Protein AF-A0A2E5YEM7-F1 (afdb_monomer)

Secondary structure (DSSP, 8-state):
----TTS-S--GGGT-HHHHHHH---HHHHHHHHHH-SEEEE--SS--EEEE-SHHHHHHHHT-TTTS--SS--S--TT--TTS--TTS---GGG--TTHHHHHHHHHHGGGSHHHHHHHHHHHHHHHHHHHHHHHHTT--S---HIIIIITHHHHHHHHHHTT--GGGGGTT-----------S----SSS--------

Mean predicted aligned error: 11.65 Å

Nearest PDB structures (foldseek):
  6t0g-assembly1_A  TM=7.706E-01  e=1.240E-05  Mycobacterium tuberculosis H37Rv
  5h1z-assembly1_A  TM=7.813E-01  e=4.228E-04  Sphingomonas sp. PAMC 26605
  6j05-assembly1_A  TM=2.338E-01  e=1.241E+00  Acidithiobacillus ferrooxidans
  2lkp-assembly1_B  TM=2.879E-01  e=2.633E+00  Mycobacterium tuberculosis H37Rv
  2kko-assembly1_B  TM=2.640E-01  e=4.977E+00  Mycobacterium tuberculosis variant bovis

Foldseek 3Di:
DDDPPPDPLDDCLVPDVVNCVPPNRPVVSLVSCVPPPQWDWDDDDPHIDTHHNDPVVVVVLVVCCVVVPLPPHVDDDPPDPPPDPCPPDDDDLSSDTPPVNVVVVVVLVVCVDPVNVVVLVVVLVVVQVVLVVVCVVVVPPPDDDCCVSPVPLSVLVSVCVSVVHDPVCSVVSPPPPPPPDPDDPDDPPPDDDDDDDDDD

Solvent-accessible surface area (backbone atoms only — not comparable to full-atom values): 13009 Å² total; per-residue (Å²): 135,83,78,74,89,78,68,72,77,71,64,65,64,82,67,40,66,66,44,37,72,74,72,41,78,59,58,67,47,54,54,46,27,48,74,76,40,36,72,35,79,44,76,53,94,87,59,70,49,80,45,70,60,43,70,70,58,46,55,55,50,74,70,34,59,92,80,52,55,24,52,95,57,72,75,91,63,83,88,60,69,86,85,54,84,70,84,83,61,80,90,47,72,77,40,44,48,81,70,60,29,53,61,60,49,58,71,50,46,71,69,67,30,79,70,46,46,54,58,49,49,53,54,53,51,52,51,54,48,50,49,53,52,50,46,60,70,70,63,57,85,87,69,75,64,55,55,73,66,55,62,50,54,56,62,53,49,54,51,34,55,75,70,70,51,60,77,84,56,52,68,72,69,60,65,75,80,74,73,71,72,76,89,66,97,79,78,92,81,86,89,80,86,94,81,87,78,90,84,134

Radius of gyration: 23.56 Å; Cα contacts (8 Å, |Δi|>4): 111; chains: 1; bounding box: 63×46×75 Å

Sequence (200 aa):
MEFDSGTPLAGPELIDPDLYARNGYPFETWDRLRRDAPIFLYEGPDYPFWVLTRHKDIVEASRQPELFSNHPRFQIMVGADYGADDAREPETLIHMDPPRHRQFRDLLAARLTPRAMREIESQMTDLAREIIDDLAAEGLEGECNFVEKIAAPLPLAAIAWLLDLPRADWADLRIPIRTSPSVSASTIAWARTSRASSCV

pLDDT: mean 77.98, std 20.93, range [28.39, 98.0]

Structure (mmCIF, N/CA/C/O backbone):
data_AF-A0A2E5YEM7-F1
#
_entry.id   AF-A0A2E5YEM7-F1
#
loop_
_atom_site.group_PDB
_atom_site.id
_atom_site.type_symbol
_atom_site.label_atom_id
_atom_site.label_alt_id
_atom_site.label_comp_id
_atom_site.label_asym_id
_atom_site.label_entity_id
_atom_site.label_seq_id
_atom_site.pdbx_PDB_ins_code
_atom_site.Cartn_x
_atom_site.Cartn_y
_atom_site.Cartn_z
_atom_site.occupancy
_atom_site.B_iso_or_equiv
_atom_site.auth_seq_id
_atom_site.auth_comp_id
_atom_site.auth_asym_id
_atom_site.auth_atom_id
_atom_site.pdbx_PDB_model_num
ATOM 1 N N . MET A 1 1 ? -0.583 14.162 -40.283 1.00 36.81 1 MET A N 1
ATOM 2 C CA . MET A 1 1 ? -0.639 14.200 -38.811 1.00 36.81 1 MET A CA 1
ATOM 3 C C . MET A 1 1 ? 0.747 13.787 -38.360 1.00 36.81 1 MET A C 1
ATOM 5 O O . MET A 1 1 ? 1.062 12.606 -38.389 1.00 36.81 1 MET A O 1
ATOM 9 N N . GLU A 1 2 ? 1.628 14.772 -38.203 1.00 32.50 2 GLU A N 1
ATOM 10 C CA . GLU A 1 2 ? 3.032 14.557 -37.842 1.00 32.50 2 GLU A CA 1
ATOM 11 C C . GLU A 1 2 ? 3.090 14.076 -36.392 1.00 32.50 2 GLU A C 1
ATOM 13 O O . GLU A 1 2 ? 2.548 14.726 -35.501 1.00 32.50 2 GLU A O 1
ATOM 18 N N . PHE A 1 3 ? 3.691 12.910 -36.167 1.00 42.41 3 PHE A N 1
ATOM 19 C CA . PHE A 1 3 ? 4.076 12.486 -34.829 1.00 42.41 3 PHE A CA 1
ATOM 20 C C . PHE A 1 3 ? 5.303 13.311 -34.449 1.00 42.41 3 PHE A C 1
ATOM 22 O O . PHE A 1 3 ? 6.351 13.168 -35.076 1.00 42.41 3 PHE A O 1
ATOM 29 N N . ASP A 1 4 ? 5.157 14.196 -33.465 1.00 43.47 4 ASP A N 1
ATOM 30 C CA . ASP A 1 4 ? 6.288 14.875 -32.841 1.00 43.47 4 ASP A CA 1
ATOM 31 C C . ASP A 1 4 ? 7.204 13.816 -32.211 1.00 43.47 4 ASP A C 1
ATOM 33 O O . ASP A 1 4 ? 6.915 13.249 -31.159 1.00 43.47 4 ASP A O 1
ATOM 37 N N . SER A 1 5 ? 8.299 13.508 -32.902 1.00 51.97 5 SER A N 1
ATOM 38 C CA . SER A 1 5 ? 9.323 12.551 -32.487 1.00 51.97 5 SER A CA 1
ATOM 39 C C . SER A 1 5 ? 10.227 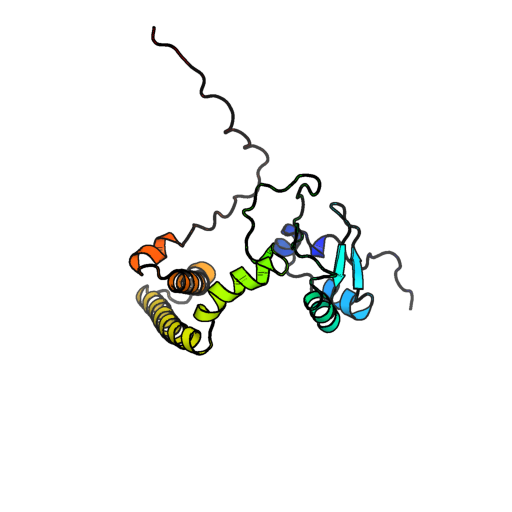13.080 -31.362 1.00 51.97 5 SER A C 1
ATOM 41 O O . SER A 1 5 ? 11.246 12.458 -31.071 1.00 51.97 5 SER A O 1
ATOM 43 N N . GLY A 1 6 ? 9.910 14.237 -30.768 1.00 57.25 6 GLY A N 1
ATOM 44 C CA . GLY A 1 6 ? 10.754 14.908 -29.779 1.00 57.25 6 GLY A CA 1
ATOM 45 C C . GLY A 1 6 ? 10.392 14.656 -28.316 1.00 57.25 6 GLY A C 1
ATOM 46 O O . GLY A 1 6 ? 11.273 14.745 -27.461 1.00 57.25 6 GLY A O 1
ATOM 47 N N . THR A 1 7 ? 9.133 14.336 -28.000 1.00 61.81 7 THR A N 1
ATOM 48 C CA . THR A 1 7 ? 8.714 14.197 -26.597 1.00 61.81 7 THR A CA 1
ATOM 49 C C . THR A 1 7 ? 8.861 12.745 -26.131 1.00 61.81 7 THR A C 1
ATOM 51 O O . THR A 1 7 ? 8.145 11.879 -26.646 1.00 61.81 7 THR A O 1
ATOM 54 N N . PRO A 1 8 ? 9.739 12.444 -25.151 1.00 77.56 8 PRO A N 1
ATOM 55 C CA . PRO A 1 8 ? 9.859 11.093 -24.612 1.00 77.56 8 PRO A CA 1
ATOM 56 C C . PRO A 1 8 ? 8.499 10.584 -24.107 1.00 77.56 8 PRO A C 1
ATOM 58 O O . PRO A 1 8 ? 7.669 11.349 -23.608 1.00 77.56 8 PRO A O 1
ATOM 61 N N . LEU A 1 9 ? 8.241 9.283 -24.282 1.00 82.81 9 LEU A N 1
ATOM 62 C CA . LEU A 1 9 ? 6.964 8.662 -23.896 1.00 82.81 9 LEU A CA 1
ATOM 63 C C . LEU A 1 9 ? 6.703 8.740 -22.386 1.00 82.81 9 LEU A C 1
ATOM 65 O O . LEU A 1 9 ? 5.544 8.781 -21.978 1.00 82.81 9 LEU A O 1
ATOM 69 N N . ALA A 1 10 ? 7.768 8.779 -21.590 1.00 88.06 10 ALA A N 1
ATOM 70 C CA . ALA A 1 10 ? 7.741 9.012 -20.157 1.00 88.06 10 ALA A CA 1
ATOM 71 C C . ALA A 1 10 ? 9.080 9.597 -19.688 1.00 88.06 10 ALA A C 1
ATOM 73 O O . ALA A 1 10 ? 10.113 9.366 -20.323 1.00 88.06 10 ALA A O 1
ATOM 74 N N . GLY A 1 11 ? 9.057 10.328 -18.579 1.00 89.56 11 GLY A N 1
ATOM 75 C CA . GLY A 1 11 ? 10.230 10.918 -17.943 1.00 89.56 11 GLY A CA 1
ATOM 76 C C . GLY A 1 11 ? 10.326 10.609 -16.440 1.00 89.56 11 GLY A C 1
ATOM 77 O O . GLY A 1 11 ? 9.719 9.646 -15.957 1.00 89.56 11 GLY A O 1
ATOM 78 N N . PRO A 1 12 ? 11.102 11.404 -15.679 1.00 90.00 12 PRO A N 1
ATOM 79 C CA . PRO A 1 12 ? 11.314 11.186 -14.247 1.00 90.00 12 PRO A CA 1
ATOM 80 C C . PRO A 1 12 ? 10.028 11.274 -13.425 1.00 90.00 12 PRO A C 1
ATOM 82 O O . PRO A 1 12 ? 9.995 10.757 -12.313 1.00 90.00 12 PRO A O 1
ATOM 85 N N . GLU A 1 13 ? 8.947 11.845 -13.964 1.00 90.94 13 GLU A N 1
ATOM 86 C CA . GLU A 1 13 ? 7.647 11.903 -13.297 1.00 90.94 13 GLU A CA 1
ATOM 87 C C . GLU A 1 13 ? 7.090 10.526 -12.919 1.00 90.94 13 GLU A C 1
ATOM 89 O O . GLU A 1 13 ? 6.241 10.447 -12.039 1.00 90.94 13 GLU A O 1
ATOM 94 N N . LEU A 1 14 ? 7.570 9.435 -13.530 1.00 90.94 14 LEU A N 1
ATOM 95 C CA . LEU A 1 14 ? 7.165 8.087 -13.135 1.00 90.94 14 LEU A CA 1
ATOM 96 C C . LEU A 1 14 ? 7.606 7.723 -11.711 1.00 90.94 14 LEU A C 1
ATOM 98 O O . LEU A 1 14 ? 6.897 6.970 -11.043 1.00 90.94 14 LEU A O 1
ATOM 102 N N . ILE A 1 15 ? 8.754 8.236 -11.256 1.00 89.81 15 ILE A N 1
ATOM 103 C CA . ILE A 1 15 ? 9.431 7.768 -10.034 1.00 89.81 15 ILE A CA 1
ATOM 104 C C . ILE A 1 15 ? 9.867 8.887 -9.084 1.00 89.81 15 ILE A C 1
ATOM 106 O O . ILE A 1 15 ? 10.091 8.611 -7.912 1.00 89.81 15 ILE A O 1
ATOM 110 N N . ASP A 1 16 ? 9.991 10.129 -9.557 1.00 88.56 16 ASP A N 1
ATOM 111 C CA . ASP A 1 16 ? 10.512 11.249 -8.772 1.00 88.56 16 ASP A CA 1
ATOM 112 C C . ASP A 1 16 ? 9.469 11.748 -7.754 1.00 88.56 16 ASP A C 1
ATOM 114 O O . ASP A 1 16 ? 8.495 12.400 -8.152 1.00 88.56 16 ASP A O 1
ATOM 118 N N . PRO A 1 17 ? 9.669 11.512 -6.442 1.00 89.50 17 PRO A N 1
ATOM 119 C CA . PRO A 1 17 ? 8.701 11.885 -5.413 1.00 89.50 17 PRO A CA 1
ATOM 120 C C . PRO A 1 17 ? 8.436 13.394 -5.363 1.00 89.50 17 PRO A C 1
ATOM 122 O O . PRO A 1 17 ? 7.323 13.815 -5.038 1.00 89.50 17 PRO A O 1
ATOM 125 N N . ASP A 1 18 ? 9.414 14.220 -5.734 1.00 91.06 18 ASP A N 1
ATOM 126 C CA . ASP A 1 18 ? 9.252 15.665 -5.755 1.00 91.06 18 ASP A CA 1
ATOM 127 C C . ASP A 1 18 ? 8.319 16.111 -6.890 1.00 91.06 18 ASP A C 1
ATOM 129 O O . ASP A 1 18 ? 7.583 17.094 -6.750 1.00 91.06 18 ASP A O 1
ATOM 133 N N . LEU A 1 19 ? 8.320 15.398 -8.022 1.00 91.50 19 LEU A N 1
ATOM 134 C CA . LEU A 1 19 ? 7.368 15.648 -9.105 1.00 91.50 19 LEU A CA 1
ATOM 135 C C . LEU A 1 19 ? 5.952 15.228 -8.706 1.00 91.50 19 LEU A C 1
ATOM 137 O O . LEU A 1 19 ? 5.025 15.986 -8.986 1.00 91.50 19 LEU A O 1
ATOM 141 N N . TYR A 1 20 ? 5.779 14.121 -7.976 1.00 92.12 20 TYR A N 1
ATOM 142 C CA . TYR A 1 20 ? 4.474 13.760 -7.402 1.00 92.12 20 TYR A CA 1
ATOM 143 C C . TYR A 1 20 ? 3.967 14.829 -6.426 1.00 92.12 20 TYR A C 1
ATOM 145 O O . TYR A 1 20 ? 2.794 15.196 -6.470 1.00 92.12 20 TYR A O 1
ATOM 153 N N . ALA A 1 21 ? 4.843 15.364 -5.570 1.00 93.69 21 ALA A N 1
ATOM 154 C CA . ALA A 1 21 ? 4.473 16.392 -4.601 1.00 93.69 21 ALA A CA 1
ATOM 155 C C . ALA A 1 21 ? 4.068 17.720 -5.266 1.00 93.69 21 ALA A C 1
ATOM 157 O O . ALA A 1 21 ? 3.122 18.369 -4.822 1.00 93.69 21 ALA A O 1
ATOM 158 N N . ARG A 1 22 ? 4.776 18.133 -6.326 1.00 95.31 22 ARG A N 1
ATOM 159 C CA . ARG A 1 22 ? 4.523 19.410 -7.017 1.00 95.31 22 ARG A CA 1
ATOM 160 C C . ARG A 1 22 ? 3.392 19.343 -8.039 1.00 95.31 22 ARG A C 1
ATOM 162 O O . ARG A 1 22 ? 2.607 20.281 -8.130 1.00 95.31 22 ARG A O 1
ATOM 169 N N . ASN A 1 23 ? 3.335 18.265 -8.817 1.00 94.62 23 ASN A N 1
ATOM 170 C CA . ASN A 1 23 ? 2.477 18.165 -10.000 1.00 94.62 23 ASN A CA 1
ATOM 171 C C . ASN A 1 23 ? 1.308 17.189 -9.807 1.00 94.62 23 ASN A C 1
ATOM 173 O O . ASN A 1 23 ? 0.413 17.132 -10.650 1.00 94.62 23 ASN A O 1
ATOM 177 N N . GLY A 1 24 ? 1.300 16.425 -8.711 1.00 94.25 24 GLY A N 1
ATOM 178 C CA . GLY A 1 24 ? 0.359 15.334 -8.497 1.00 94.25 24 GLY A CA 1
ATOM 179 C C . GLY A 1 24 ? 0.710 14.086 -9.310 1.00 94.25 24 GLY A C 1
ATOM 180 O O . GLY A 1 24 ? 1.804 13.940 -9.852 1.00 94.25 24 GLY A O 1
ATOM 181 N N . TYR A 1 25 ? -0.242 13.157 -9.385 1.00 93.69 25 TYR A N 1
ATOM 182 C CA . TYR A 1 25 ? -0.075 11.916 -10.141 1.00 93.69 25 TYR A CA 1
ATOM 183 C C . TYR A 1 25 ? -0.023 12.193 -11.657 1.00 93.69 25 TYR A C 1
ATOM 185 O O . TYR A 1 25 ? -0.933 12.848 -12.176 1.00 93.69 25 TYR A O 1
ATOM 193 N N . PRO A 1 26 ? 0.959 11.648 -12.403 1.00 94.69 26 PRO A N 1
ATOM 194 C CA . PRO A 1 26 ? 1.120 11.898 -13.839 1.00 94.69 26 PRO A CA 1
ATOM 195 C C . PRO A 1 26 ? 0.148 11.047 -14.676 1.00 94.69 26 PRO A C 1
ATOM 197 O O . PRO A 1 26 ? 0.544 10.183 -15.461 1.00 94.69 26 PRO A O 1
ATOM 200 N N . PHE A 1 27 ? -1.158 11.259 -14.491 1.00 95.25 27 PHE A N 1
ATOM 201 C CA . PHE A 1 27 ? -2.212 10.460 -15.127 1.00 95.25 27 PHE A CA 1
ATOM 202 C C . PHE A 1 27 ? -2.112 10.441 -16.655 1.00 95.25 27 PHE A C 1
ATOM 204 O O . PHE A 1 27 ? -2.309 9.387 -17.258 1.00 95.25 27 PHE A O 1
ATOM 211 N N . GLU A 1 28 ? -1.746 11.566 -17.272 1.00 94.19 28 GLU A N 1
ATOM 212 C CA . GLU A 1 28 ? -1.589 11.669 -18.723 1.00 94.19 28 GLU A CA 1
ATOM 213 C C . GLU A 1 28 ? -0.454 10.776 -19.249 1.00 94.19 28 GLU A C 1
ATOM 215 O O . GLU A 1 28 ? -0.645 10.062 -20.238 1.00 94.19 28 GLU A O 1
ATOM 220 N N . THR A 1 29 ? 0.697 10.747 -18.567 1.00 94.75 29 THR A N 1
ATOM 221 C CA . THR A 1 29 ? 1.808 9.847 -18.911 1.00 94.75 29 THR A CA 1
ATOM 222 C C . THR A 1 29 ? 1.366 8.389 -18.793 1.00 94.75 29 THR A C 1
ATOM 224 O O . THR A 1 29 ? 1.565 7.602 -19.720 1.00 94.75 29 THR A O 1
ATOM 227 N N . TRP A 1 30 ? 0.680 8.025 -17.703 1.00 95.75 30 TRP A N 1
ATOM 228 C CA . TRP A 1 30 ? 0.152 6.670 -17.525 1.00 95.75 30 TRP A CA 1
ATOM 229 C C . TRP A 1 30 ? -0.858 6.276 -18.613 1.00 95.75 30 TRP A C 1
ATOM 231 O O . TRP A 1 30 ? -0.853 5.136 -19.081 1.00 95.75 30 TRP A O 1
ATOM 241 N N . ASP A 1 31 ? -1.712 7.206 -19.035 1.00 95.50 31 ASP A N 1
ATOM 242 C CA . ASP A 1 31 ? -2.679 7.008 -20.114 1.00 95.50 31 ASP A CA 1
ATOM 243 C C . ASP A 1 31 ? -2.009 6.815 -21.478 1.00 95.50 31 ASP A C 1
ATOM 245 O O . ASP A 1 31 ? -2.412 5.931 -22.240 1.00 95.50 31 ASP A O 1
ATOM 249 N N . ARG A 1 32 ? -0.974 7.604 -21.784 1.00 95.31 32 ARG A N 1
ATOM 250 C CA . ARG A 1 32 ? -0.168 7.455 -23.004 1.00 95.31 32 ARG A CA 1
ATOM 251 C C . ARG A 1 32 ? 0.540 6.107 -23.033 1.00 95.31 32 ARG A C 1
ATOM 253 O O . ARG A 1 32 ? 0.382 5.371 -24.002 1.00 95.31 32 ARG A O 1
ATOM 260 N N . LEU A 1 33 ? 1.220 5.723 -21.952 1.00 96.56 33 LEU A N 1
ATOM 261 C CA . LEU A 1 33 ? 1.878 4.417 -21.859 1.00 96.56 33 LEU A CA 1
ATOM 262 C C . LEU A 1 33 ? 0.879 3.268 -22.060 1.00 96.56 33 LEU A C 1
ATOM 264 O O . LEU A 1 33 ? 1.117 2.387 -22.880 1.00 96.56 33 LEU A O 1
ATOM 268 N N . ARG A 1 34 ? -0.298 3.301 -21.417 1.00 96.44 34 ARG A N 1
ATOM 269 C CA . ARG A 1 34 ? -1.328 2.260 -21.614 1.00 96.44 34 ARG A CA 1
ATOM 270 C C . ARG A 1 34 ? -1.765 2.098 -23.072 1.00 96.44 34 ARG A C 1
ATOM 272 O O . ARG A 1 34 ? -2.018 0.964 -23.508 1.00 96.44 34 ARG A O 1
ATOM 279 N N . ARG A 1 35 ? -1.907 3.211 -23.799 1.00 96.00 35 ARG A N 1
ATOM 280 C CA . ARG A 1 35 ? -2.341 3.225 -25.203 1.00 96.00 35 ARG A CA 1
ATOM 281 C C . ARG A 1 35 ? -1.226 2.810 -26.155 1.00 96.00 35 ARG A C 1
ATOM 283 O O . ARG A 1 35 ? -1.445 1.904 -26.956 1.00 96.00 35 ARG A O 1
ATOM 290 N N . ASP A 1 36 ? -0.060 3.431 -26.022 1.00 95.56 36 ASP A N 1
ATOM 291 C CA . ASP A 1 36 ? 0.951 3.473 -27.079 1.00 95.56 36 ASP A CA 1
ATOM 292 C C . ASP A 1 36 ? 2.137 2.531 -26.801 1.00 95.56 36 ASP A C 1
ATOM 294 O O . ASP A 1 36 ? 2.711 1.974 -27.734 1.00 95.56 36 ASP A O 1
ATOM 298 N N . ALA A 1 37 ? 2.480 2.300 -25.528 1.00 96.19 37 ALA A N 1
ATOM 299 C CA . ALA A 1 37 ? 3.609 1.462 -25.109 1.00 96.19 37 ALA A CA 1
ATOM 300 C C . ALA A 1 37 ? 3.324 0.775 -23.755 1.00 96.19 37 ALA A C 1
ATOM 302 O O . ALA A 1 37 ? 3.888 1.148 -22.725 1.00 96.19 37 ALA A O 1
ATOM 303 N N . PRO A 1 38 ? 2.411 -0.216 -23.713 1.00 95.75 38 PRO A N 1
ATOM 304 C CA . PRO A 1 38 ? 1.897 -0.749 -22.450 1.00 95.75 38 PRO A CA 1
ATOM 305 C C . PRO A 1 38 ? 2.912 -1.545 -21.625 1.00 95.75 38 PRO A C 1
ATOM 307 O O . PRO A 1 38 ? 2.714 -1.709 -20.418 1.00 95.75 38 PRO A O 1
ATOM 310 N N . ILE A 1 39 ? 3.963 -2.017 -22.296 1.00 97.06 39 ILE A N 1
ATOM 311 C CA . ILE A 1 39 ? 5.195 -2.548 -21.724 1.00 97.06 39 ILE A CA 1
ATOM 312 C C . ILE A 1 39 ? 6.305 -1.654 -22.271 1.00 97.06 39 ILE A C 1
ATOM 314 O O . ILE A 1 39 ? 6.573 -1.668 -23.473 1.00 97.06 39 ILE A O 1
ATOM 318 N N . PHE A 1 40 ? 6.898 -0.840 -21.407 1.00 95.69 40 PHE A N 1
ATOM 319 C CA . PHE A 1 40 ? 7.866 0.186 -21.787 1.00 95.69 40 PHE A CA 1
ATOM 320 C C . PHE A 1 40 ? 9.142 0.029 -20.965 1.00 95.69 40 PHE A C 1
ATOM 322 O O . PHE A 1 40 ? 9.065 -0.134 -19.751 1.00 95.69 40 PHE A O 1
ATOM 329 N N . LEU A 1 41 ? 10.309 0.059 -21.607 1.00 94.81 41 LEU A N 1
ATOM 330 C CA . LEU A 1 41 ? 11.587 0.096 -20.900 1.00 94.81 41 LEU A CA 1
ATOM 331 C C . LEU A 1 41 ? 11.912 1.555 -20.580 1.00 94.81 41 LEU A C 1
ATOM 333 O O . LEU A 1 41 ? 12.181 2.341 -21.485 1.00 94.81 41 LEU A O 1
ATOM 337 N N . TYR A 1 42 ? 11.864 1.917 -19.302 1.00 92.44 42 TYR A N 1
ATOM 338 C CA . TYR A 1 42 ? 12.311 3.221 -18.835 1.00 92.44 42 TYR A CA 1
ATOM 339 C C . TYR A 1 42 ? 13.816 3.170 -18.582 1.00 92.44 42 TYR A C 1
ATOM 341 O O . TYR A 1 42 ? 14.265 2.331 -17.811 1.00 92.44 42 TYR A O 1
ATOM 349 N N . GLU A 1 43 ? 14.583 4.062 -19.210 1.00 90.00 43 GLU A N 1
ATOM 350 C CA . GLU A 1 43 ? 16.054 4.122 -19.135 1.00 90.00 43 GLU A CA 1
ATOM 351 C C . GLU A 1 43 ? 16.537 5.370 -18.371 1.00 90.00 43 GLU A C 1
ATOM 353 O O . GLU A 1 43 ? 17.458 6.066 -18.794 1.00 90.00 43 GLU A O 1
ATOM 358 N N . GLY A 1 44 ? 15.867 5.705 -17.263 1.00 81.88 44 GLY A N 1
ATOM 359 C CA . GLY A 1 44 ? 16.220 6.867 -16.446 1.00 81.88 44 GLY A CA 1
ATOM 360 C C . GLY A 1 44 ? 17.604 6.784 -15.784 1.00 81.88 44 GLY A C 1
ATOM 361 O O . GLY A 1 44 ? 18.270 5.752 -15.838 1.00 81.88 44 GLY A O 1
ATOM 362 N N . PRO A 1 45 ? 18.036 7.876 -15.126 1.00 72.94 45 PRO A N 1
ATOM 363 C CA . PRO A 1 45 ? 19.424 8.065 -14.696 1.00 72.94 45 PRO A CA 1
ATOM 364 C C . PRO A 1 45 ? 19.896 7.093 -13.608 1.00 72.94 45 PRO A C 1
ATOM 366 O O . PRO A 1 45 ? 21.096 6.851 -13.516 1.00 72.94 45 PRO A O 1
ATOM 369 N N . ASP A 1 46 ? 18.983 6.551 -12.797 1.00 75.25 46 ASP A N 1
ATOM 370 C CA . ASP A 1 46 ? 19.342 5.632 -11.715 1.00 75.25 46 ASP A CA 1
ATOM 371 C C . ASP A 1 46 ? 19.601 4.215 -12.258 1.00 75.25 46 ASP A C 1
ATOM 373 O O . ASP A 1 46 ? 20.682 3.658 -12.076 1.00 75.25 46 ASP A O 1
ATOM 377 N N . TYR A 1 47 ? 18.608 3.615 -12.922 1.00 76.50 47 TYR A N 1
ATOM 378 C CA . TYR A 1 47 ? 18.700 2.290 -13.543 1.00 76.50 47 TYR A CA 1
ATOM 379 C C . TYR A 1 47 ? 17.493 2.024 -14.454 1.00 76.50 47 TYR A C 1
ATOM 381 O O . TYR A 1 47 ? 16.408 2.575 -14.226 1.00 76.50 47 TYR A O 1
ATOM 389 N N . PRO A 1 48 ? 17.651 1.156 -15.469 1.00 88.56 48 PRO A N 1
ATOM 390 C CA . PRO A 1 48 ? 16.553 0.807 -16.349 1.00 88.56 48 PRO A CA 1
ATOM 391 C C . PRO A 1 48 ? 15.574 -0.175 -15.692 1.00 88.56 48 PRO A C 1
ATOM 393 O O . PRO A 1 48 ? 15.989 -1.134 -15.037 1.00 88.56 48 PRO A O 1
ATOM 396 N N . PHE A 1 49 ? 14.271 0.014 -15.914 1.00 91.00 49 PHE A N 1
ATOM 397 C CA . PHE A 1 49 ? 13.233 -0.924 -15.472 1.00 91.00 49 PHE A CA 1
ATOM 398 C C . PHE A 1 49 ? 12.055 -1.002 -16.445 1.00 91.00 49 PHE A C 1
ATOM 400 O O . PHE A 1 49 ? 11.781 -0.086 -17.222 1.00 91.00 49 PHE A O 1
ATOM 407 N N . TRP A 1 50 ? 11.340 -2.126 -16.392 1.00 94.25 50 TRP A N 1
ATOM 408 C CA . TRP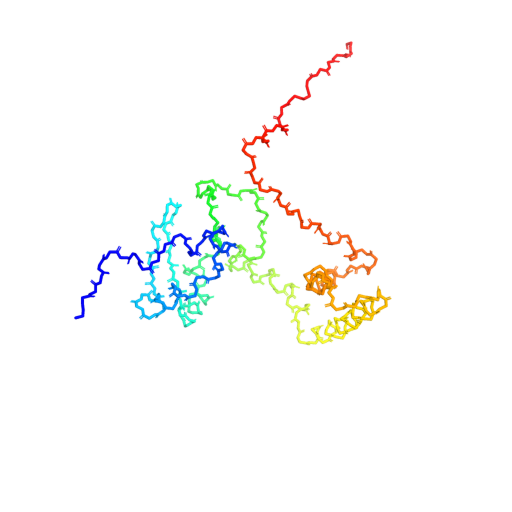 A 1 50 ? 10.136 -2.345 -17.186 1.00 94.25 50 TRP A CA 1
ATOM 409 C C . TRP A 1 50 ? 8.913 -1.727 -16.513 1.00 94.25 50 TRP A C 1
ATOM 411 O O . TRP A 1 50 ? 8.612 -2.001 -15.354 1.00 94.25 50 TRP A O 1
ATOM 421 N N . VAL A 1 51 ? 8.168 -0.937 -17.277 1.00 95.81 51 VAL A N 1
ATOM 422 C CA . VAL A 1 51 ? 6.914 -0.308 -16.874 1.00 95.81 51 VAL A CA 1
ATOM 423 C C . VAL A 1 51 ? 5.759 -1.107 -17.457 1.00 95.81 51 VAL A C 1
ATOM 425 O O . VAL A 1 51 ? 5.554 -1.125 -18.672 1.00 95.81 51 VAL A O 1
ATOM 428 N N . LEU A 1 52 ? 4.999 -1.767 -16.585 1.00 97.25 52 LEU A N 1
ATOM 429 C CA . LEU A 1 52 ? 3.800 -2.516 -16.947 1.00 97.25 52 LEU A CA 1
ATOM 430 C C . LEU A 1 52 ? 2.579 -1.678 -16.582 1.00 97.25 52 LEU A C 1
ATOM 432 O O . LEU A 1 52 ? 2.365 -1.359 -15.417 1.00 97.25 52 LEU A O 1
ATOM 436 N N . THR A 1 53 ? 1.758 -1.327 -17.569 1.00 97.44 53 THR A N 1
ATOM 437 C CA . THR A 1 53 ? 0.638 -0.391 -17.345 1.00 97.44 53 THR A CA 1
ATOM 438 C C . THR A 1 53 ? -0.745 -1.010 -17.506 1.00 97.44 53 THR A C 1
ATOM 440 O O . THR A 1 53 ? -1.749 -0.399 -17.124 1.00 97.44 53 THR A O 1
ATOM 443 N N . ARG A 1 54 ? -0.838 -2.227 -18.055 1.00 97.12 54 ARG A N 1
ATOM 444 C CA . ARG A 1 54 ? -2.107 -2.950 -18.176 1.00 97.12 54 ARG A CA 1
ATOM 445 C C . ARG A 1 54 ? -2.272 -3.919 -17.021 1.00 97.12 54 ARG A C 1
ATOM 447 O O . ARG A 1 54 ? -1.399 -4.736 -16.752 1.00 97.12 54 ARG A O 1
ATOM 454 N N . HIS A 1 55 ? -3.468 -3.914 -16.440 1.00 97.81 55 HIS A N 1
ATOM 455 C CA . HIS A 1 55 ? -3.864 -4.841 -15.381 1.00 97.81 55 HIS A CA 1
ATOM 456 C C . HIS A 1 55 ? -3.540 -6.308 -15.713 1.00 97.81 55 HIS A C 1
ATOM 458 O O . HIS A 1 55 ? -3.021 -7.026 -14.868 1.00 97.81 55 HIS A O 1
ATOM 464 N N . LYS A 1 56 ? -3.809 -6.753 -16.951 1.00 97.75 56 LYS A N 1
ATOM 465 C CA . LYS A 1 56 ? -3.542 -8.140 -17.366 1.00 97.75 56 LYS A CA 1
ATOM 466 C C . LYS A 1 56 ? -2.056 -8.514 -17.264 1.00 97.75 56 LYS A C 1
ATOM 468 O O . LYS A 1 56 ? -1.760 -9.619 -16.834 1.00 97.75 56 LYS A O 1
ATOM 473 N N . ASP A 1 57 ? -1.159 -7.595 -17.625 1.00 97.50 57 ASP A N 1
ATOM 474 C CA . ASP A 1 57 ? 0.282 -7.853 -17.690 1.00 97.50 57 ASP A CA 1
ATOM 475 C C . ASP A 1 57 ? 0.866 -7.838 -16.270 1.00 97.50 57 ASP A C 1
ATOM 477 O O . ASP A 1 57 ? 1.670 -8.695 -15.920 1.00 97.50 57 ASP A O 1
ATOM 481 N N . ILE A 1 58 ? 0.372 -6.932 -15.416 1.00 97.31 58 ILE A N 1
ATOM 482 C CA . ILE A 1 58 ? 0.707 -6.886 -13.986 1.00 97.31 58 ILE A CA 1
ATOM 483 C C . ILE A 1 58 ? 0.289 -8.192 -13.300 1.00 97.31 58 ILE A C 1
ATOM 485 O O . ILE A 1 58 ? 1.101 -8.827 -12.637 1.00 97.31 58 ILE A O 1
ATOM 489 N N . VAL A 1 59 ? -0.960 -8.630 -13.490 1.00 98.00 59 VAL A N 1
ATOM 490 C CA . VAL A 1 59 ? -1.469 -9.872 -12.886 1.00 98.00 59 VAL A CA 1
ATOM 491 C C . VAL A 1 59 ? -0.707 -11.101 -13.383 1.00 98.00 59 VAL A C 1
ATOM 493 O O . VAL A 1 59 ? -0.460 -12.015 -12.599 1.00 98.00 59 VAL A O 1
ATOM 496 N N . GLU A 1 60 ? -0.351 -11.138 -14.667 1.00 97.31 60 GLU A N 1
ATOM 497 C CA . GLU A 1 60 ? 0.433 -12.225 -15.255 1.00 97.31 60 GLU A CA 1
ATOM 498 C C . GLU A 1 60 ? 1.835 -12.305 -14.639 1.00 97.31 60 GLU A C 1
ATOM 500 O O . GLU A 1 60 ? 2.246 -13.382 -14.203 1.00 97.31 60 GLU A O 1
ATOM 505 N N . ALA A 1 61 ? 2.530 -11.169 -14.519 1.00 96.12 61 ALA A N 1
ATOM 506 C CA . ALA A 1 61 ? 3.839 -11.101 -13.876 1.00 96.12 61 ALA A CA 1
ATOM 507 C C . ALA A 1 61 ? 3.763 -11.492 -12.389 1.00 96.12 61 ALA A C 1
ATOM 509 O O . ALA A 1 61 ? 4.528 -12.334 -11.924 1.00 96.12 61 ALA A O 1
ATOM 510 N N . SER A 1 62 ? 2.777 -10.973 -11.648 1.00 94.81 62 SER A N 1
ATOM 511 C CA . SER A 1 62 ? 2.593 -11.280 -10.221 1.00 94.81 62 SER A CA 1
ATOM 512 C C . SER A 1 62 ? 2.267 -12.752 -9.924 1.00 94.81 62 SER A C 1
ATOM 514 O O . SER A 1 62 ? 2.356 -13.176 -8.773 1.00 94.81 62 SER A O 1
ATOM 516 N N . ARG A 1 63 ? 1.856 -13.541 -10.925 1.00 96.06 63 ARG A N 1
ATOM 517 C CA . ARG A 1 63 ? 1.561 -14.978 -10.779 1.00 96.06 63 ARG A CA 1
ATOM 518 C C . ARG A 1 63 ? 2.763 -15.889 -11.012 1.00 96.06 63 ARG A C 1
ATOM 520 O O . ARG A 1 63 ? 2.636 -17.079 -10.740 1.00 96.06 63 ARG A O 1
ATOM 527 N N . GLN A 1 64 ? 3.882 -15.347 -11.487 1.00 96.00 64 GLN A N 1
ATOM 528 C CA . GLN A 1 64 ? 5.077 -16.098 -11.882 1.00 96.00 64 GLN A CA 1
ATOM 529 C C . GLN A 1 64 ? 6.274 -15.724 -10.992 1.00 96.00 64 GLN A C 1
ATOM 531 O O . GLN A 1 64 ? 7.242 -15.141 -11.484 1.00 96.00 64 GLN A O 1
ATOM 536 N N . PRO A 1 65 ? 6.237 -16.020 -9.675 1.00 92.94 65 PRO A N 1
ATOM 537 C CA . PRO A 1 65 ? 7.324 -15.679 -8.750 1.00 92.94 65 PRO A CA 1
ATOM 538 C C . PRO A 1 65 ? 8.651 -16.381 -9.087 1.00 92.94 65 PRO A C 1
ATOM 540 O O . PRO A 1 65 ? 9.709 -15.945 -8.653 1.00 92.94 65 PRO A O 1
ATOM 543 N N . GLU A 1 66 ? 8.619 -17.463 -9.868 1.00 93.25 66 GLU A N 1
ATOM 544 C CA . GLU A 1 66 ? 9.810 -18.125 -10.407 1.00 93.25 66 GLU A CA 1
ATOM 545 C C . GLU A 1 66 ? 10.498 -17.345 -11.539 1.00 93.25 66 GLU A C 1
ATOM 547 O O . GLU A 1 66 ? 11.677 -17.581 -11.799 1.00 93.25 66 GLU A O 1
ATOM 552 N N . LEU A 1 67 ? 9.782 -16.432 -12.207 1.00 94.75 67 LEU A N 1
ATOM 553 C CA . LEU A 1 67 ? 10.329 -15.545 -13.241 1.00 94.75 67 LEU A CA 1
ATOM 554 C C . LEU A 1 67 ? 10.562 -14.125 -12.713 1.00 94.75 67 LEU A C 1
ATOM 556 O O . LEU A 1 67 ? 11.543 -13.484 -13.085 1.00 94.75 67 LEU A O 1
ATOM 560 N N . PHE A 1 68 ? 9.670 -13.642 -11.846 1.00 93.50 68 PHE A N 1
ATOM 561 C CA . PHE A 1 68 ? 9.689 -12.297 -11.277 1.00 93.50 68 PHE A CA 1
ATOM 562 C C . PHE A 1 68 ? 9.885 -12.378 -9.758 1.00 93.50 68 PHE A C 1
ATOM 564 O O . PHE A 1 68 ? 8.928 -12.395 -8.987 1.00 93.50 68 PHE A O 1
ATOM 571 N N . SER A 1 69 ? 11.154 -12.465 -9.359 1.00 91.00 69 SER A N 1
ATOM 572 C CA . SER A 1 69 ? 11.620 -12.543 -7.967 1.00 91.00 69 SER A CA 1
ATOM 573 C C . SER A 1 69 ? 11.403 -11.219 -7.227 1.00 91.00 69 SER A C 1
ATOM 575 O O . SER A 1 69 ? 11.753 -10.164 -7.758 1.00 91.00 69 SER A O 1
ATOM 577 N N . ASN A 1 70 ? 10.884 -11.263 -5.996 1.00 88.62 70 ASN A N 1
ATOM 578 C CA . ASN A 1 70 ? 10.833 -10.088 -5.112 1.00 88.62 70 ASN A CA 1
ATOM 579 C C . ASN A 1 70 ? 12.160 -9.874 -4.376 1.00 88.62 70 ASN A C 1
ATOM 581 O O . ASN A 1 70 ? 12.459 -8.764 -3.933 1.00 88.62 70 ASN A O 1
ATOM 585 N N . HIS A 1 71 ? 12.966 -10.927 -4.243 1.00 83.38 71 HIS A N 1
ATOM 586 C CA . HIS A 1 71 ? 14.303 -10.843 -3.680 1.00 83.38 71 HIS A CA 1
ATOM 587 C C . HIS A 1 71 ? 15.335 -10.433 -4.751 1.00 83.38 71 HIS A C 1
ATOM 589 O O . HIS A 1 71 ? 15.279 -10.935 -5.878 1.00 83.38 71 HIS A O 1
ATOM 595 N N . PRO A 1 72 ? 16.341 -9.597 -4.423 1.00 75.88 72 PRO A N 1
ATOM 596 C CA . PRO A 1 72 ? 16.497 -8.843 -3.173 1.00 75.88 72 PRO A CA 1
ATOM 597 C C . PRO A 1 72 ? 15.695 -7.531 -3.158 1.00 75.88 72 PRO A C 1
ATOM 599 O O . PRO A 1 72 ? 15.763 -6.782 -2.189 1.00 75.88 72 PRO A O 1
ATOM 602 N N . ARG A 1 73 ? 15.000 -7.202 -4.256 1.00 76.44 73 ARG A N 1
ATOM 603 C CA . ARG A 1 73 ? 14.406 -5.885 -4.504 1.00 76.44 73 ARG A CA 1
ATOM 604 C C . ARG A 1 73 ? 13.014 -6.024 -5.092 1.00 76.44 73 ARG A C 1
ATOM 606 O O . ARG A 1 73 ? 12.863 -6.528 -6.199 1.00 76.44 73 ARG A O 1
ATOM 613 N N . PHE A 1 74 ? 12.032 -5.482 -4.382 1.00 81.50 74 PHE A N 1
ATOM 614 C CA . PHE A 1 74 ? 10.634 -5.478 -4.813 1.00 81.50 74 PHE A CA 1
ATOM 615 C C . PHE A 1 74 ? 10.133 -4.076 -5.217 1.00 81.50 74 PHE A C 1
ATOM 617 O O . PHE A 1 74 ? 9.051 -3.957 -5.788 1.00 81.50 74 PHE A O 1
ATOM 624 N N . GLN A 1 75 ? 10.896 -3.012 -4.924 1.00 83.19 75 GLN A N 1
ATOM 625 C CA . GLN A 1 75 ? 10.493 -1.618 -5.145 1.00 83.19 75 GLN A CA 1
ATOM 626 C C . GLN A 1 75 ? 11.571 -0.772 -5.827 1.00 83.19 75 GLN A C 1
ATOM 628 O O . GLN A 1 75 ? 12.767 -1.057 -5.731 1.00 83.19 75 GLN A O 1
ATOM 633 N N . ILE A 1 76 ? 11.116 0.302 -6.479 1.00 83.38 76 ILE A N 1
ATOM 634 C CA . ILE A 1 76 ? 11.961 1.310 -7.116 1.00 83.38 76 ILE A CA 1
ATOM 635 C C . ILE A 1 76 ? 12.169 2.484 -6.149 1.00 83.38 76 ILE A C 1
ATOM 637 O O . ILE A 1 76 ? 11.208 3.150 -5.780 1.00 83.38 76 ILE A O 1
ATOM 641 N N . MET A 1 77 ? 13.414 2.750 -5.747 1.00 76.56 77 MET A N 1
ATOM 642 C CA . MET A 1 77 ? 13.806 3.861 -4.865 1.00 76.56 77 MET A CA 1
ATOM 643 C C . MET A 1 77 ? 14.745 4.860 -5.565 1.00 76.56 77 MET A C 1
ATOM 645 O O . MET A 1 77 ? 15.898 4.549 -5.875 1.00 76.56 77 MET A O 1
ATOM 649 N N . VAL A 1 78 ? 14.288 6.086 -5.801 1.00 75.81 78 VAL A N 1
ATOM 650 C CA . VAL A 1 78 ? 15.135 7.129 -6.408 1.00 75.81 78 VAL A CA 1
ATOM 651 C C . VAL A 1 78 ? 16.366 7.392 -5.533 1.00 75.81 78 VAL A C 1
ATOM 653 O O . VAL A 1 78 ? 16.244 7.566 -4.320 1.00 75.81 78 VAL A O 1
ATOM 656 N N . GLY A 1 79 ? 17.557 7.404 -6.140 1.00 68.50 79 GLY A N 1
ATOM 657 C CA . GLY A 1 79 ? 18.822 7.672 -5.444 1.00 68.50 79 GLY A CA 1
ATOM 658 C C . GLY A 1 79 ? 19.343 6.560 -4.521 1.00 68.50 79 GLY A C 1
ATOM 659 O O . GLY A 1 79 ? 20.288 6.801 -3.766 1.00 68.50 79 GLY A O 1
ATOM 660 N N . ALA A 1 80 ? 18.764 5.355 -4.551 1.00 66.38 80 ALA A N 1
ATOM 661 C CA . ALA A 1 80 ? 19.324 4.216 -3.825 1.00 66.38 80 ALA A CA 1
ATOM 662 C C . ALA A 1 80 ? 20.607 3.691 -4.500 1.00 66.38 80 ALA A C 1
ATOM 664 O O . ALA A 1 80 ? 20.718 3.655 -5.725 1.00 66.38 80 ALA A O 1
ATOM 665 N N . ASP A 1 81 ? 21.587 3.267 -3.696 1.00 63.66 81 ASP A N 1
ATOM 666 C CA . ASP A 1 81 ? 22.788 2.598 -4.205 1.00 63.66 81 ASP A CA 1
ATOM 667 C C . ASP A 1 81 ? 22.474 1.127 -4.488 1.00 63.66 81 ASP A C 1
ATOM 669 O O . ASP A 1 81 ? 22.572 0.252 -3.629 1.00 63.66 81 ASP A O 1
ATOM 673 N N . TYR A 1 82 ? 22.096 0.867 -5.734 1.00 59.81 82 TYR A N 1
ATOM 674 C CA . TYR A 1 82 ? 21.763 -0.457 -6.242 1.00 59.81 82 TYR A CA 1
ATOM 675 C C . TYR A 1 82 ? 22.973 -1.400 -6.395 1.00 59.81 82 TYR A C 1
ATOM 677 O O . TYR A 1 82 ? 22.792 -2.530 -6.859 1.00 59.81 82 TYR A O 1
ATOM 685 N N . GLY A 1 83 ? 24.188 -0.992 -6.018 1.00 54.97 83 GLY A N 1
ATOM 686 C CA . GLY A 1 83 ? 25.387 -1.837 -6.002 1.00 54.97 83 GLY A CA 1
ATOM 687 C C . GLY A 1 83 ? 25.748 -2.403 -4.625 1.00 54.97 83 GLY A C 1
ATOM 688 O O . GLY A 1 83 ? 26.480 -3.391 -4.551 1.00 54.97 83 GLY A O 1
ATOM 689 N N . ALA A 1 84 ? 25.234 -1.816 -3.543 1.00 55.72 84 ALA A N 1
ATOM 690 C CA . ALA A 1 84 ? 25.463 -2.298 -2.188 1.00 55.72 84 ALA A CA 1
ATOM 691 C C . ALA A 1 84 ? 24.413 -3.350 -1.805 1.00 55.72 84 ALA A C 1
ATOM 693 O O . ALA A 1 84 ? 23.228 -3.208 -2.113 1.00 55.72 84 ALA A O 1
ATOM 694 N N . ASP A 1 85 ? 24.856 -4.411 -1.128 1.00 52.50 85 ASP A N 1
ATOM 695 C CA . ASP A 1 85 ? 23.970 -5.299 -0.376 1.00 52.50 85 ASP A CA 1
ATOM 696 C C . ASP A 1 85 ? 23.236 -4.397 0.624 1.00 52.50 85 ASP A C 1
ATOM 698 O O . ASP A 1 85 ? 23.868 -3.824 1.519 1.00 52.50 85 ASP A O 1
ATOM 702 N N . ASP A 1 86 ? 21.946 -4.144 0.394 1.00 52.03 86 ASP A N 1
ATOM 703 C CA . ASP A 1 86 ? 21.172 -3.152 1.141 1.00 52.03 86 ASP A CA 1
ATOM 704 C C . ASP A 1 86 ? 20.800 -3.732 2.509 1.00 52.03 86 ASP A C 1
ATOM 706 O O . ASP A 1 86 ? 19.648 -3.982 2.841 1.00 52.03 86 ASP A O 1
ATOM 710 N N . ALA A 1 87 ? 21.823 -3.969 3.330 1.00 50.78 87 ALA A N 1
ATOM 711 C CA . ALA A 1 87 ? 21.746 -4.466 4.698 1.00 50.78 87 ALA A CA 1
ATOM 712 C C . ALA A 1 87 ? 21.064 -3.467 5.659 1.00 50.78 87 ALA A C 1
ATOM 714 O O . ALA A 1 87 ? 21.204 -3.582 6.878 1.00 50.78 87 ALA A O 1
ATOM 715 N N . ARG A 1 88 ? 20.388 -2.440 5.128 1.00 53.28 88 ARG A N 1
ATOM 716 C CA . ARG A 1 88 ? 19.739 -1.373 5.890 1.00 53.28 88 ARG A CA 1
ATOM 717 C C . ARG A 1 88 ? 18.289 -1.689 6.224 1.00 53.28 88 ARG A C 1
ATOM 719 O O . ARG A 1 88 ? 17.825 -1.215 7.259 1.00 53.28 88 ARG A O 1
ATOM 726 N N . GLU A 1 89 ? 17.601 -2.496 5.419 1.00 57.81 89 GLU A N 1
ATOM 727 C CA . GLU A 1 89 ? 16.217 -2.880 5.697 1.00 57.81 89 GLU A CA 1
ATOM 728 C C . GLU A 1 89 ? 16.131 -4.337 6.172 1.00 57.81 89 GLU A C 1
ATOM 730 O O . GLU A 1 89 ? 16.709 -5.234 5.554 1.00 57.81 89 GLU A O 1
ATOM 735 N N . PRO A 1 90 ? 15.438 -4.610 7.293 1.00 63.84 90 PRO A N 1
ATOM 736 C CA . PRO A 1 90 ? 15.204 -5.981 7.714 1.00 63.84 90 PRO A CA 1
ATOM 737 C C . PRO A 1 90 ? 14.361 -6.697 6.656 1.00 63.84 90 PRO A C 1
ATOM 739 O O . PRO A 1 90 ? 13.335 -6.182 6.216 1.00 63.84 90 PRO A O 1
ATOM 742 N N . GLU A 1 91 ? 14.768 -7.908 6.279 1.00 72.94 91 GLU A N 1
ATOM 743 C CA . GLU A 1 91 ? 14.021 -8.754 5.346 1.00 72.94 91 GLU A CA 1
ATOM 744 C C . GLU A 1 91 ? 12.607 -9.021 5.898 1.00 72.94 91 GLU A C 1
ATOM 746 O O . GLU A 1 91 ? 12.413 -9.790 6.844 1.00 72.94 91 GLU A O 1
ATOM 751 N N . THR A 1 92 ? 11.603 -8.366 5.316 1.00 84.06 92 THR A N 1
ATOM 752 C CA . THR A 1 92 ? 10.185 -8.5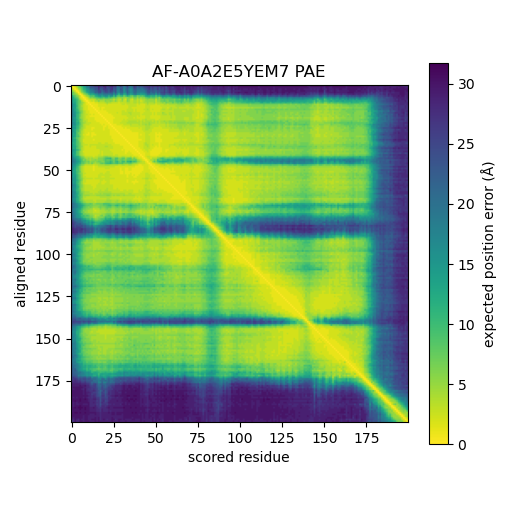78 5.646 1.00 84.06 92 THR A CA 1
ATOM 753 C C . THR A 1 92 ? 9.522 -9.530 4.649 1.00 84.06 92 THR A C 1
ATOM 755 O O . THR A 1 92 ? 10.096 -9.867 3.617 1.00 84.06 92 THR A O 1
ATOM 758 N N . LEU A 1 93 ? 8.285 -9.960 4.934 1.00 88.25 93 LEU A 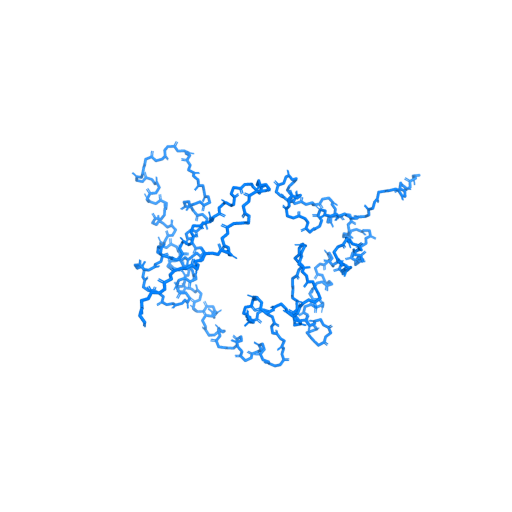N 1
ATOM 759 C CA . LEU A 1 93 ? 7.538 -10.913 4.099 1.00 88.25 93 LEU A CA 1
ATOM 760 C C . LEU A 1 93 ? 7.510 -10.531 2.605 1.00 88.25 93 LEU A C 1
ATOM 762 O O . LEU A 1 93 ? 7.599 -11.415 1.762 1.00 88.25 93 LEU A O 1
ATOM 766 N N . ILE A 1 94 ? 7.410 -9.238 2.282 1.00 88.50 94 ILE A N 1
ATOM 767 C CA . ILE A 1 94 ? 7.316 -8.735 0.897 1.00 88.50 94 ILE A CA 1
ATOM 768 C C . ILE A 1 94 ? 8.626 -8.861 0.102 1.00 88.50 94 ILE A C 1
ATOM 770 O O . ILE A 1 94 ? 8.594 -8.782 -1.118 1.00 88.50 94 ILE A O 1
ATOM 774 N N . HIS A 1 95 ? 9.756 -9.080 0.780 1.00 86.88 95 HIS A N 1
ATOM 775 C CA . HIS A 1 95 ? 11.070 -9.283 0.161 1.00 86.88 95 HIS A CA 1
ATOM 776 C C . HIS A 1 95 ? 11.367 -10.758 -0.137 1.00 86.88 95 HIS A C 1
ATOM 778 O O . HIS A 1 95 ? 12.405 -11.078 -0.710 1.00 86.88 95 HIS A O 1
ATOM 784 N N . MET A 1 96 ? 10.500 -11.671 0.310 1.00 89.44 96 MET A N 1
ATOM 785 C CA . MET A 1 96 ? 10.740 -13.108 0.242 1.00 89.44 96 MET A CA 1
ATOM 786 C C . MET A 1 96 ? 10.034 -13.732 -0.958 1.00 89.44 96 MET A C 1
ATOM 788 O O . MET A 1 96 ? 8.892 -13.396 -1.269 1.00 89.44 96 MET A O 1
ATOM 792 N N . ASP A 1 97 ? 10.655 -14.767 -1.519 1.00 90.88 97 ASP A N 1
ATOM 793 C CA . ASP A 1 97 ? 10.041 -15.631 -2.526 1.00 90.88 97 ASP A CA 1
ATOM 794 C C . ASP A 1 97 ? 9.684 -17.018 -1.953 1.00 90.88 97 ASP A C 1
ATOM 796 O O . ASP A 1 97 ? 10.103 -17.399 -0.845 1.00 90.88 97 ASP A O 1
ATOM 800 N N . PRO A 1 98 ? 8.836 -17.805 -2.642 1.00 91.31 98 PRO A N 1
ATOM 801 C CA . PRO A 1 98 ? 8.570 -19.179 -2.241 1.00 91.31 98 PRO A CA 1
ATOM 802 C C . PRO A 1 98 ? 9.849 -20.041 -2.199 1.00 91.31 98 PRO A C 1
ATOM 804 O O . PRO A 1 98 ? 10.729 -19.868 -3.034 1.00 91.31 98 PRO A O 1
ATOM 807 N N . PRO A 1 99 ? 9.949 -21.024 -1.280 1.00 91.69 99 PRO A N 1
ATOM 808 C CA . PRO A 1 99 ? 8.905 -21.497 -0.366 1.00 91.69 99 PRO A CA 1
ATOM 809 C C . PRO A 1 99 ? 8.793 -20.698 0.939 1.00 91.69 99 PRO A C 1
ATOM 811 O O . PRO A 1 99 ? 7.756 -20.788 1.598 1.00 91.69 99 PRO A O 1
ATOM 814 N N . ARG A 1 100 ? 9.815 -19.915 1.305 1.00 90.75 100 ARG A N 1
ATOM 815 C CA . ARG A 1 100 ? 9.881 -19.196 2.586 1.00 90.75 100 ARG A CA 1
ATOM 816 C C . ARG A 1 100 ? 8.723 -18.209 2.727 1.00 90.75 100 ARG A C 1
ATOM 818 O O . ARG A 1 100 ? 8.024 -18.250 3.734 1.00 90.75 100 ARG A O 1
ATOM 825 N N . HIS A 1 101 ? 8.424 -17.438 1.679 1.00 92.88 101 HIS A N 1
ATOM 826 C CA . HIS A 1 101 ? 7.268 -16.533 1.652 1.00 92.88 101 HIS A CA 1
ATOM 827 C C . HIS A 1 101 ? 5.949 -17.222 2.050 1.00 92.88 101 HIS A C 1
ATOM 829 O O . HIS A 1 101 ? 5.192 -16.687 2.858 1.00 92.88 101 HIS A O 1
ATOM 835 N N . ARG A 1 102 ? 5.683 -18.438 1.542 1.00 90.88 102 ARG A N 1
ATOM 836 C CA . ARG A 1 102 ? 4.451 -19.182 1.869 1.00 90.88 102 ARG A CA 1
ATOM 837 C C . ARG A 1 102 ? 4.380 -19.535 3.353 1.00 90.88 102 ARG A C 1
ATOM 839 O O . ARG A 1 102 ? 3.359 -19.289 3.977 1.00 90.88 102 ARG A O 1
ATOM 846 N N . GLN A 1 103 ? 5.482 -20.018 3.922 1.00 91.88 103 GLN A N 1
ATOM 847 C CA . GLN A 1 103 ? 5.544 -20.400 5.336 1.00 91.88 103 GLN A CA 1
ATOM 848 C C . GLN A 1 103 ? 5.223 -19.221 6.262 1.00 91.88 103 GLN A C 1
ATOM 850 O O . GLN A 1 103 ? 4.415 -19.365 7.173 1.00 91.88 103 GLN A O 1
ATOM 855 N N . PHE A 1 104 ? 5.811 -18.046 6.014 1.00 90.00 104 PHE A N 1
ATOM 856 C CA . PHE A 1 104 ? 5.529 -16.853 6.819 1.00 90.00 104 PHE A CA 1
ATOM 857 C C . PHE A 1 104 ? 4.114 -16.309 6.579 1.00 90.00 104 PHE A C 1
ATOM 859 O O . PHE A 1 104 ? 3.442 -15.906 7.529 1.00 90.00 104 PHE A O 1
ATOM 866 N N . ARG A 1 105 ? 3.629 -16.325 5.331 1.00 91.31 105 ARG A N 1
ATOM 867 C CA . ARG A 1 105 ? 2.265 -15.891 4.996 1.00 91.31 105 ARG A CA 1
ATOM 868 C C . ARG A 1 105 ? 1.203 -16.746 5.692 1.00 91.31 105 ARG A C 1
ATOM 870 O O . ARG A 1 105 ? 0.212 -16.195 6.170 1.00 91.31 105 ARG A O 1
ATOM 877 N N . ASP A 1 106 ? 1.412 -18.056 5.783 1.00 90.31 106 ASP A N 1
ATOM 878 C CA . ASP A 1 106 ? 0.462 -18.984 6.406 1.00 90.31 106 ASP A CA 1
ATOM 879 C C . ASP A 1 106 ? 0.271 -18.704 7.907 1.00 90.31 106 ASP A C 1
ATOM 881 O O . ASP A 1 106 ? -0.838 -18.856 8.423 1.00 90.31 106 ASP A O 1
ATOM 885 N N . LEU A 1 107 ? 1.302 -18.196 8.597 1.00 87.81 107 LEU A N 1
ATOM 886 C CA . LEU A 1 107 ? 1.205 -17.776 10.003 1.00 87.81 107 LEU A CA 1
ATOM 887 C C . LEU A 1 107 ? 0.240 -16.594 10.194 1.00 87.81 107 LEU A C 1
ATOM 889 O O . LEU A 1 107 ? -0.479 -16.532 11.191 1.00 87.81 107 LEU A O 1
ATOM 893 N N . LEU A 1 108 ? 0.204 -15.664 9.234 1.00 83.56 108 LEU A N 1
ATOM 894 C CA . LEU A 1 108 ? -0.668 -14.485 9.275 1.00 83.56 108 LEU A CA 1
ATOM 895 C C . LEU A 1 108 ? -2.075 -14.773 8.736 1.00 83.56 108 LEU A C 1
ATOM 897 O O . LEU A 1 108 ? -3.035 -14.115 9.137 1.00 83.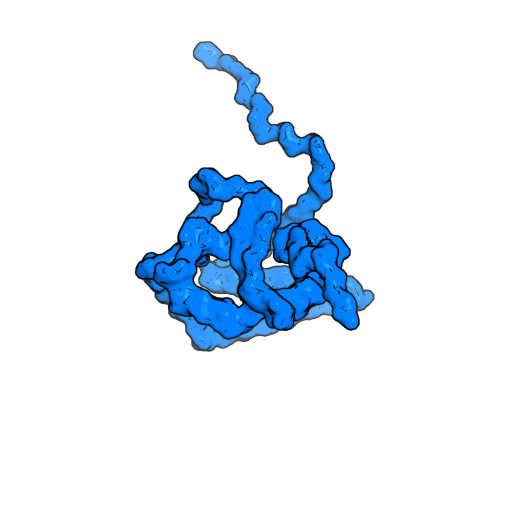56 108 LEU A O 1
ATOM 901 N N . ALA A 1 109 ? -2.224 -15.765 7.854 1.00 87.25 109 ALA A N 1
ATOM 902 C CA . ALA A 1 109 ? -3.479 -16.052 7.160 1.00 87.25 109 ALA A CA 1
ATOM 903 C C . ALA A 1 109 ? -4.662 -16.296 8.114 1.00 87.25 109 ALA A C 1
ATOM 905 O O . ALA A 1 109 ? -5.777 -15.856 7.834 1.00 87.25 109 ALA A O 1
ATOM 906 N N . ALA A 1 110 ? -4.427 -16.928 9.271 1.00 83.94 110 ALA A N 1
ATOM 907 C CA . ALA A 1 110 ? -5.462 -17.171 10.279 1.00 83.94 110 ALA A CA 1
ATOM 908 C C . ALA A 1 110 ? -6.061 -15.872 10.859 1.00 83.94 110 ALA A C 1
ATOM 910 O O . ALA A 1 110 ? -7.264 -15.810 11.131 1.00 83.94 110 ALA A O 1
ATOM 911 N N . ARG A 1 111 ? -5.244 -14.818 10.998 1.00 82.25 111 ARG A N 1
ATOM 912 C CA . ARG A 1 111 ? -5.661 -13.493 11.491 1.00 82.25 111 ARG A CA 1
ATOM 913 C C . ARG A 1 111 ? -6.379 -12.664 10.424 1.00 82.25 111 ARG A C 1
ATOM 915 O O . ARG A 1 111 ? -7.071 -11.718 10.768 1.00 82.25 111 ARG A O 1
ATOM 922 N N . LEU A 1 112 ? -6.252 -13.040 9.150 1.00 87.00 112 LEU A N 1
ATOM 923 C CA . LEU A 1 112 ? -6.824 -12.334 7.997 1.00 87.00 112 LEU A CA 1
ATOM 924 C C . LEU A 1 112 ? -8.032 -13.061 7.376 1.00 87.00 112 LEU A C 1
ATOM 926 O O . LEU A 1 112 ? -8.423 -12.787 6.242 1.00 87.00 112 LEU A O 1
ATOM 930 N N . THR A 1 113 ? -8.638 -14.009 8.098 1.00 90.94 113 THR A N 1
ATOM 931 C CA . THR A 1 113 ? -9.831 -14.720 7.611 1.00 90.94 113 THR A CA 1
ATOM 932 C C . THR A 1 113 ? -11.067 -13.811 7.594 1.00 90.94 113 THR A C 1
ATOM 934 O O . THR A 1 113 ? -11.177 -12.918 8.434 1.00 90.94 113 THR A O 1
ATOM 937 N N . PRO A 1 114 ? -12.077 -14.072 6.736 1.00 91.56 114 PRO A N 1
ATOM 938 C CA . PRO A 1 114 ? -13.318 -13.289 6.726 1.00 91.56 114 PRO A CA 1
ATOM 939 C C . PRO A 1 114 ? -14.028 -13.224 8.083 1.00 91.56 114 PRO A C 1
ATOM 941 O O . PRO A 1 114 ? -14.736 -12.265 8.367 1.00 91.56 114 PRO A O 1
ATOM 944 N N . ARG A 1 115 ? -13.865 -14.255 8.925 1.00 89.69 115 ARG A N 1
ATOM 945 C CA . ARG A 1 115 ? -14.386 -14.255 10.295 1.00 89.69 115 ARG A CA 1
ATOM 946 C C . ARG A 1 115 ? -13.639 -13.257 11.177 1.00 89.69 115 ARG A C 1
ATOM 948 O O . ARG A 1 115 ? -14.304 -12.451 11.812 1.00 89.69 115 ARG A O 1
ATOM 955 N N . ALA A 1 116 ? -12.307 -13.298 11.179 1.00 86.94 116 ALA A N 1
ATOM 956 C CA . ALA A 1 116 ? -11.485 -12.353 11.932 1.00 86.94 116 ALA A CA 1
ATOM 957 C C . ALA A 1 116 ? -11.724 -10.903 11.470 1.00 86.94 116 ALA A C 1
ATOM 959 O O . ALA A 1 116 ? -11.856 -10.009 12.295 1.00 86.94 116 ALA A O 1
ATOM 960 N N . MET A 1 117 ? -11.890 -10.675 10.161 1.00 89.69 117 MET A N 1
ATOM 961 C CA . MET A 1 117 ? -12.157 -9.333 9.622 1.00 89.69 117 MET A CA 1
ATOM 962 C C . MET A 1 117 ? -13.484 -8.731 10.099 1.00 89.69 117 MET A C 1
ATOM 964 O O . MET A 1 117 ? -13.552 -7.523 10.287 1.00 89.69 117 MET A O 1
ATOM 968 N N . ARG A 1 118 ? -14.522 -9.541 10.353 1.00 89.81 118 ARG A N 1
ATOM 969 C CA . ARG A 1 118 ? -15.791 -9.031 10.910 1.00 89.81 118 ARG A CA 1
ATOM 970 C C . ARG A 1 118 ? -15.645 -8.507 12.338 1.00 89.81 118 ARG A C 1
ATOM 972 O O . ARG A 1 118 ? -16.352 -7.583 12.723 1.00 89.81 118 ARG A O 1
ATOM 979 N N . GLU A 1 119 ? -14.748 -9.096 13.125 1.00 84.19 119 GLU A N 1
ATOM 980 C CA . GLU A 1 119 ? -14.462 -8.614 14.480 1.00 84.19 119 GLU A CA 1
ATOM 981 C C . GLU A 1 119 ? -13.741 -7.260 14.422 1.00 84.19 119 GLU A C 1
ATOM 983 O O . GLU A 1 119 ? -14.126 -6.340 15.141 1.00 84.19 119 GLU A O 1
ATOM 988 N N . ILE A 1 120 ? -12.780 -7.102 13.500 1.00 86.62 120 ILE A N 1
ATOM 989 C CA . ILE A 1 120 ? -12.132 -5.806 13.229 1.00 86.62 120 ILE A CA 1
ATOM 990 C C . ILE A 1 120 ? -13.155 -4.765 12.789 1.00 86.62 120 ILE A C 1
ATOM 992 O O . ILE A 1 120 ? -13.140 -3.650 13.293 1.00 86.62 120 ILE A O 1
ATOM 996 N N . GLU A 1 121 ? -14.036 -5.109 11.850 1.00 90.38 121 GLU A N 1
ATOM 997 C CA . GLU A 1 121 ? -15.010 -4.177 11.276 1.00 90.38 121 GLU A CA 1
ATOM 998 C C . GLU A 1 121 ? -15.871 -3.512 12.357 1.00 90.38 121 GLU A C 1
ATOM 1000 O O . GLU A 1 121 ? -16.041 -2.292 12.340 1.00 90.38 121 GLU A O 1
ATOM 1005 N N . SER A 1 122 ? -16.351 -4.286 13.336 1.00 88.75 122 SER A N 1
ATOM 1006 C CA . SER A 1 122 ? -17.106 -3.739 14.469 1.00 88.75 122 SER A CA 1
ATOM 1007 C C . SER A 1 122 ? -16.266 -2.751 15.278 1.00 88.75 122 SER A C 1
ATOM 1009 O O . SER A 1 122 ? -16.721 -1.645 15.550 1.00 88.75 122 SER A O 1
ATOM 1011 N N . GLN A 1 123 ? -15.027 -3.116 15.616 1.00 85.25 123 GLN A N 1
ATOM 1012 C CA . GLN A 1 123 ? -14.146 -2.258 16.411 1.00 85.25 123 GLN A CA 1
ATOM 1013 C C . GLN A 1 123 ? -13.748 -0.979 15.669 1.00 85.25 123 GLN A C 1
ATOM 1015 O O . GLN A 1 123 ? -13.712 0.094 16.263 1.00 85.25 123 GLN A O 1
ATOM 1020 N N . MET A 1 124 ? -13.482 -1.072 14.364 1.00 90.31 124 MET A N 1
ATOM 1021 C CA . MET A 1 124 ? -13.178 0.089 13.528 1.00 90.31 124 MET A CA 1
ATOM 1022 C C . MET A 1 124 ? -14.402 0.988 13.353 1.00 90.31 124 MET A C 1
ATOM 1024 O O . MET A 1 124 ? -14.252 2.204 13.294 1.00 90.31 124 MET A O 1
ATOM 1028 N N . THR A 1 125 ? -15.608 0.414 13.302 1.00 92.88 125 THR A N 1
ATOM 1029 C CA . THR A 1 125 ? -16.858 1.185 13.271 1.00 92.88 125 THR A CA 1
ATOM 1030 C C . THR A 1 125 ? -17.041 1.977 14.561 1.00 92.88 125 THR A C 1
ATOM 1032 O O . THR A 1 125 ? -17.384 3.156 14.505 1.00 92.88 125 THR A O 1
ATOM 1035 N N . ASP A 1 126 ? -16.793 1.355 15.713 1.00 91.25 126 ASP A N 1
ATOM 1036 C CA . ASP A 1 126 ? -16.903 2.030 17.006 1.00 91.25 126 ASP A CA 1
ATOM 1037 C C . ASP A 1 126 ? -15.836 3.122 17.154 1.00 91.25 126 ASP A C 1
ATOM 1039 O O . ASP A 1 126 ? -16.174 4.253 17.492 1.00 91.25 126 ASP A O 1
ATOM 1043 N N . LEU A 1 127 ? -14.586 2.844 16.770 1.00 89.19 127 LEU A N 1
ATOM 1044 C CA . LEU A 1 127 ? -13.524 3.852 16.749 1.00 89.19 127 LEU A CA 1
ATOM 1045 C C . LEU A 1 127 ? -13.837 5.014 15.797 1.00 89.19 127 LEU A C 1
ATOM 1047 O O . LEU A 1 127 ? -13.585 6.170 16.120 1.00 89.19 127 LEU A O 1
ATOM 1051 N N . ALA A 1 128 ? -14.399 4.732 14.621 1.00 92.19 128 ALA A N 1
ATOM 1052 C CA . ALA A 1 128 ? -14.809 5.778 13.692 1.00 92.19 128 ALA A CA 1
ATOM 1053 C C . ALA A 1 128 ? -15.898 6.675 14.297 1.00 92.19 128 ALA A C 1
ATOM 1055 O O . ALA A 1 128 ? -15.851 7.885 14.097 1.00 92.19 128 ALA A O 1
ATOM 1056 N N . ARG A 1 129 ? -16.855 6.112 15.051 1.00 93.94 129 ARG A N 1
ATOM 1057 C CA . ARG A 1 129 ? -17.865 6.909 15.767 1.00 93.94 129 ARG A CA 1
ATOM 1058 C C . ARG A 1 129 ? -17.227 7.785 16.834 1.00 93.94 129 ARG A C 1
ATOM 1060 O O . ARG A 1 129 ? -17.485 8.978 16.831 1.00 93.94 129 ARG A O 1
ATOM 1067 N N . GLU A 1 130 ? -16.355 7.218 17.663 1.00 90.69 130 GLU A N 1
ATOM 1068 C CA . GLU A 1 130 ? -15.636 7.960 18.705 1.00 90.69 130 GLU A CA 1
ATOM 1069 C C . GLU A 1 130 ? -14.853 9.144 18.116 1.00 90.69 130 GLU A C 1
ATOM 1071 O O . GLU A 1 130 ? -14.975 10.258 18.607 1.00 90.69 130 GLU A O 1
ATOM 1076 N N . ILE A 1 131 ? -14.130 8.942 17.006 1.00 88.81 131 ILE A N 1
ATOM 1077 C CA . ILE A 1 131 ? -13.394 10.018 16.321 1.00 88.81 131 ILE A CA 1
ATOM 1078 C C . ILE A 1 131 ? -14.332 11.156 15.888 1.00 88.81 131 ILE A C 1
ATOM 1080 O O . ILE A 1 131 ? -13.989 12.330 16.022 1.00 88.81 131 ILE A O 1
ATOM 1084 N N . ILE A 1 132 ? -15.505 10.829 15.342 1.00 89.88 132 ILE A N 1
ATOM 1085 C CA . ILE A 1 132 ? -16.476 11.834 14.889 1.00 89.88 132 ILE A CA 1
ATOM 1086 C C . ILE A 1 132 ? -17.149 12.535 16.076 1.00 89.88 132 ILE A C 1
ATOM 1088 O O . ILE A 1 132 ? -17.333 13.752 16.032 1.00 89.88 132 ILE A O 1
ATOM 1092 N N . ASP A 1 133 ? -17.481 11.794 17.132 1.00 90.81 133 ASP A N 1
ATOM 1093 C CA . ASP A 1 133 ? -18.075 12.333 18.355 1.00 90.81 133 ASP A CA 1
ATOM 1094 C C . ASP A 1 133 ? -17.099 13.288 19.067 1.00 90.81 133 ASP A C 1
ATOM 1096 O O . ASP A 1 133 ? -17.499 14.382 19.473 1.00 90.81 133 ASP A O 1
ATOM 1100 N N . ASP A 1 134 ? -15.811 12.937 19.135 1.00 87.25 134 ASP A N 1
ATOM 1101 C CA . ASP A 1 134 ? -14.749 13.788 19.686 1.00 87.25 134 ASP A CA 1
ATOM 1102 C C . ASP A 1 134 ? -14.594 15.083 18.876 1.00 87.25 134 ASP A C 1
ATOM 1104 O O . ASP A 1 134 ? -14.526 16.176 19.440 1.00 87.25 134 ASP A O 1
ATOM 1108 N N . LEU A 1 135 ? -14.618 14.992 17.542 1.00 86.00 135 LEU A N 1
ATOM 1109 C CA . LEU A 1 135 ? -14.571 16.166 16.665 1.00 86.00 135 LEU A CA 1
ATOM 1110 C C . LEU A 1 135 ? -15.772 17.098 16.864 1.00 86.00 135 LEU A C 1
ATOM 1112 O O . LEU A 1 135 ? -15.606 18.320 16.868 1.00 86.00 135 LEU A O 1
ATOM 1116 N N . ALA A 1 136 ? -16.969 16.537 17.046 1.00 85.06 136 ALA A N 1
ATOM 1117 C CA . ALA A 1 136 ? -18.170 17.312 17.341 1.00 85.06 136 ALA A CA 1
ATOM 1118 C C . ALA A 1 136 ? -18.089 17.981 18.726 1.00 85.06 136 ALA A C 1
ATOM 1120 O O . ALA A 1 136 ? -18.498 19.133 18.879 1.00 85.06 136 ALA A O 1
ATOM 1121 N N . ALA A 1 137 ? -17.534 17.286 19.724 1.00 85.69 137 ALA A N 1
ATOM 1122 C CA . ALA A 1 137 ? -17.359 17.797 21.082 1.00 85.69 137 ALA A CA 1
ATOM 1123 C C . ALA A 1 137 ? -16.286 18.895 21.187 1.00 85.69 137 ALA A C 1
ATOM 1125 O O . ALA A 1 137 ? -16.432 19.812 21.996 1.00 85.69 137 ALA A O 1
ATOM 1126 N N . GLU A 1 138 ? -15.242 18.848 20.353 1.00 83.00 138 GLU A N 1
ATOM 1127 C CA . GLU A 1 138 ? -14.214 19.896 20.253 1.00 83.00 138 GLU A CA 1
ATOM 1128 C C . GLU A 1 138 ? -14.769 21.235 19.718 1.00 83.00 138 GLU A C 1
ATOM 1130 O O . GLU A 1 138 ? -14.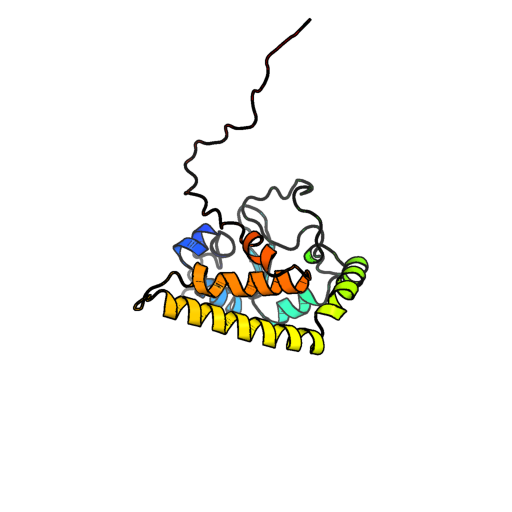067 22.246 19.750 1.00 83.00 138 GLU A O 1
ATOM 1135 N N . GLY A 1 139 ? -16.025 21.275 19.251 1.00 74.69 139 GLY A N 1
ATOM 1136 C CA . GLY A 1 139 ? -16.656 22.497 18.750 1.00 74.69 139 GLY A CA 1
ATOM 1137 C C . GLY A 1 139 ? -15.996 23.018 17.473 1.00 74.69 139 GLY A C 1
ATOM 1138 O O . GLY A 1 139 ? -16.028 24.218 17.207 1.00 74.69 139 GLY A O 1
ATOM 1139 N N . LEU A 1 140 ? -15.366 22.127 16.699 1.00 66.75 140 LEU A N 1
ATOM 1140 C CA . LEU A 1 140 ? -14.744 22.467 15.425 1.00 66.75 140 LEU A CA 1
ATOM 1141 C C . LEU A 1 140 ? -15.844 22.786 14.405 1.00 66.75 140 LEU A C 1
ATOM 1143 O O . LEU A 1 140 ? -16.374 21.912 13.719 1.00 66.75 140 LEU A O 1
ATOM 1147 N N . GLU A 1 141 ? -16.206 24.064 14.321 1.00 66.62 141 GLU A N 1
ATOM 1148 C CA . GLU A 1 141 ? -17.134 24.605 13.331 1.00 66.62 141 GLU A CA 1
ATOM 1149 C C . GLU A 1 141 ? -16.483 24.606 11.935 1.00 66.62 141 GLU A C 1
ATOM 1151 O O . GLU A 1 141 ? -15.991 25.616 11.443 1.00 66.62 141 GLU A O 1
ATOM 1156 N N . GLY A 1 142 ? -16.483 23.441 11.282 1.00 70.81 142 GLY A N 1
ATOM 1157 C CA . GLY A 1 142 ? -16.342 23.313 9.828 1.00 70.81 142 GLY A CA 1
ATOM 1158 C C . GLY A 1 142 ? -14.935 23.092 9.266 1.00 70.81 142 GLY A C 1
ATOM 1159 O O . GLY A 1 142 ? -14.834 22.743 8.091 1.00 70.81 142 GLY A O 1
ATOM 1160 N N . GLU A 1 143 ? -13.865 23.218 10.059 1.00 80.56 143 GLU A N 1
ATOM 1161 C CA . GLU A 1 143 ? -12.490 23.013 9.577 1.00 80.56 143 GLU A CA 1
ATOM 1162 C C . GLU A 1 143 ? -11.632 22.196 10.556 1.00 80.56 143 GLU A C 1
ATOM 1164 O O . GLU A 1 143 ? -11.504 22.519 11.736 1.00 80.56 143 GLU A O 1
ATOM 1169 N N . CYS A 1 144 ? -11.001 21.129 10.056 1.00 85.50 144 CYS A N 1
ATOM 1170 C CA . CYS A 1 144 ? -10.017 20.339 10.795 1.00 85.50 144 CYS A CA 1
ATOM 1171 C C . CYS A 1 144 ? -8.957 19.756 9.848 1.00 85.50 144 CYS A C 1
ATOM 1173 O O . CYS A 1 144 ? -9.222 19.543 8.662 1.00 85.50 144 CYS A O 1
ATOM 1175 N N . ASN A 1 145 ? -7.775 19.409 10.369 1.00 87.94 145 ASN A N 1
ATOM 1176 C CA . ASN A 1 145 ? -6.812 18.606 9.613 1.00 87.94 145 ASN A CA 1
ATOM 1177 C C . ASN A 1 145 ? -7.342 17.170 9.464 1.00 87.94 145 ASN A C 1
ATOM 1179 O O . ASN A 1 145 ? -7.202 16.346 10.367 1.00 87.94 145 ASN A O 1
ATOM 1183 N N . PHE A 1 146 ? -7.943 16.874 8.310 1.00 89.88 146 PHE A N 1
ATOM 1184 C CA . PHE A 1 146 ? -8.550 15.574 8.018 1.00 89.88 146 PHE A CA 1
ATOM 1185 C C . PHE A 1 146 ? -7.556 14.412 8.138 1.00 89.88 146 PHE A C 1
ATOM 1187 O O . PHE A 1 146 ? -7.913 13.337 8.619 1.00 89.88 146 PHE A O 1
ATOM 1194 N N . VAL A 1 147 ? -6.302 14.616 7.720 1.00 90.06 147 VAL A N 1
ATOM 1195 C CA . VAL A 1 147 ? -5.285 13.559 7.768 1.00 90.06 147 VAL A CA 1
ATOM 1196 C C . VAL A 1 147 ? -4.997 13.174 9.213 1.00 90.06 147 VAL A C 1
ATOM 1198 O O . VAL A 1 147 ? -5.038 11.995 9.552 1.00 90.06 147 VAL A O 1
ATOM 1201 N N . GLU A 1 148 ? -4.757 14.160 10.073 1.00 86.94 148 GLU A N 1
ATOM 1202 C CA . GLU A 1 148 ? -4.424 13.920 11.480 1.00 86.94 148 GLU A CA 1
ATOM 1203 C C . GLU A 1 148 ? -5.615 13.419 12.292 1.00 86.94 148 GLU A C 1
ATOM 1205 O O . GLU A 1 148 ? -5.458 12.517 13.114 1.00 86.94 148 GLU A O 1
ATOM 1210 N N . LYS A 1 149 ? -6.795 14.005 12.072 1.00 85.94 149 LYS A N 1
ATOM 1211 C CA . LYS A 1 149 ? -7.974 13.739 12.895 1.00 85.94 149 LYS A CA 1
ATOM 1212 C C . LYS A 1 149 ? -8.772 12.517 12.443 1.00 85.94 149 LYS A C 1
ATOM 1214 O O . LYS A 1 149 ? -9.378 11.877 13.288 1.00 85.94 149 LYS A O 1
ATOM 1219 N N . ILE A 1 150 ? -8.776 12.183 11.148 1.00 87.25 150 ILE A N 1
ATOM 1220 C CA . ILE A 1 150 ? -9.659 11.141 10.589 1.00 87.25 150 ILE A CA 1
ATOM 1221 C C . ILE A 1 150 ? -8.871 10.038 9.874 1.00 87.25 150 ILE A C 1
ATOM 1223 O O . ILE A 1 150 ? -9.077 8.859 10.157 1.00 87.25 150 ILE A O 1
ATOM 1227 N N . ALA A 1 151 ? -7.966 10.385 8.954 1.00 90.25 151 ALA A N 1
ATOM 1228 C CA . ALA A 1 151 ? -7.334 9.382 8.092 1.00 90.25 151 ALA A CA 1
ATOM 1229 C C . ALA A 1 151 ? -6.255 8.548 8.802 1.00 90.25 151 ALA A C 1
ATOM 1231 O O . ALA A 1 151 ? -6.152 7.350 8.556 1.00 90.25 151 ALA A O 1
ATOM 1232 N N . ALA A 1 152 ? -5.440 9.165 9.662 1.00 88.44 152 ALA A N 1
ATOM 1233 C CA . ALA A 1 152 ? -4.326 8.503 10.340 1.00 88.44 152 ALA A CA 1
ATOM 1234 C C . ALA A 1 152 ? -4.733 7.554 11.490 1.00 88.44 152 ALA A C 1
ATOM 1236 O O . ALA A 1 152 ? -4.105 6.499 11.614 1.00 88.44 152 ALA A O 1
ATOM 1237 N N . PRO A 1 153 ? -5.749 7.857 12.328 1.00 86.81 153 PRO A N 1
ATOM 1238 C CA . PRO A 1 153 ? -6.069 7.012 13.481 1.00 86.81 153 PRO A CA 1
ATOM 1239 C C . PRO A 1 153 ? -6.555 5.601 13.125 1.00 86.81 153 PRO A C 1
ATOM 1241 O O . PRO A 1 153 ? -6.145 4.634 13.766 1.00 86.81 153 PRO A O 1
ATOM 1244 N N . LEU A 1 154 ? -7.400 5.459 12.096 1.00 87.69 154 LEU A N 1
ATOM 1245 C CA . LEU A 1 154 ? -8.026 4.173 11.760 1.00 87.69 154 LEU A CA 1
ATOM 1246 C C . LEU A 1 154 ? -7.011 3.100 11.309 1.00 87.69 154 LEU A C 1
ATOM 1248 O O . LEU A 1 154 ? -7.037 2.000 11.866 1.00 87.69 154 LEU A O 1
ATOM 1252 N N . PRO A 1 155 ? -6.078 3.365 10.369 1.00 88.25 155 PRO A N 1
ATOM 1253 C CA . PRO A 1 155 ? -5.069 2.377 9.988 1.00 88.25 155 PRO A CA 1
ATOM 1254 C C . PRO A 1 155 ? -4.133 1.996 11.140 1.00 88.25 155 PRO A C 1
ATOM 1256 O O . PRO A 1 155 ? -3.772 0.826 11.267 1.00 88.25 155 PRO A O 1
ATOM 1259 N N . LEU A 1 156 ? -3.761 2.955 11.998 1.00 87.31 156 LEU A N 1
ATOM 1260 C CA . LEU A 1 156 ? -2.919 2.684 13.167 1.00 87.31 156 LEU A CA 1
ATOM 1261 C C . LEU A 1 156 ? -3.627 1.753 14.154 1.00 87.31 156 LEU A C 1
ATOM 1263 O O . LEU A 1 156 ? -3.035 0.771 14.595 1.00 87.31 156 LEU A O 1
ATOM 1267 N N . ALA A 1 157 ? -4.903 2.008 14.436 1.00 84.88 157 ALA A N 1
ATOM 1268 C CA . ALA A 1 157 ? -5.727 1.148 15.274 1.00 84.88 157 ALA A CA 1
ATOM 1269 C C . ALA A 1 157 ? -5.896 -0.262 14.691 1.00 84.88 157 ALA A C 1
ATOM 1271 O O . ALA A 1 157 ? -5.815 -1.247 15.423 1.00 84.88 157 ALA A O 1
ATOM 1272 N N . ALA A 1 158 ? -6.073 -0.383 13.372 1.00 87.31 158 ALA A N 1
ATOM 1273 C CA . ALA A 1 158 ? -6.162 -1.682 12.708 1.00 87.31 158 ALA A CA 1
ATOM 1274 C C . ALA A 1 158 ? -4.865 -2.501 12.855 1.00 87.31 158 ALA A C 1
ATOM 1276 O O . ALA A 1 158 ? -4.918 -3.706 13.112 1.00 87.31 158 ALA A O 1
ATOM 1277 N N . ILE A 1 159 ? -3.697 -1.856 12.741 1.00 87.12 159 ILE A N 1
ATOM 1278 C CA . ILE A 1 159 ? -2.399 -2.505 12.986 1.00 87.12 159 ILE A CA 1
ATOM 1279 C C . ILE A 1 159 ? -2.251 -2.869 14.467 1.00 87.12 159 ILE A C 1
ATOM 1281 O O . ILE A 1 159 ? -1.841 -3.985 14.779 1.00 87.12 159 ILE A O 1
ATOM 1285 N N . ALA A 1 160 ? -2.616 -1.966 15.379 1.00 87.44 160 ALA A N 1
ATOM 1286 C CA . ALA A 1 160 ? -2.542 -2.201 16.818 1.00 87.44 160 ALA A CA 1
ATOM 1287 C C . ALA A 1 160 ? -3.381 -3.410 17.246 1.00 87.44 160 ALA A C 1
ATOM 1289 O O . ALA A 1 160 ? -2.920 -4.258 18.007 1.00 87.44 160 ALA A O 1
ATOM 1290 N N . TRP A 1 161 ? -4.583 -3.525 16.681 1.00 84.25 161 TRP A N 1
ATOM 1291 C CA . TRP A 1 161 ? -5.450 -4.682 16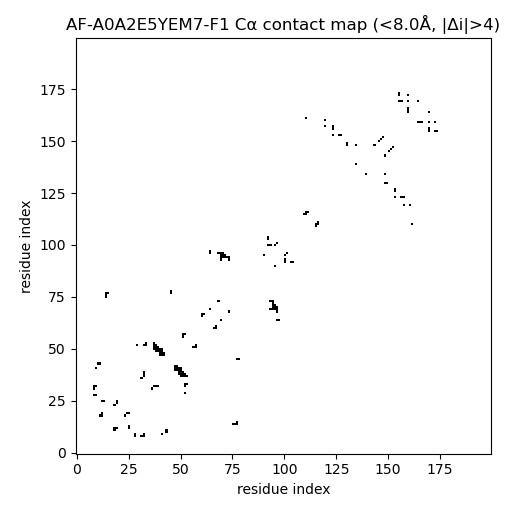.842 1.00 84.25 161 TRP A CA 1
ATOM 1292 C C . TRP A 1 161 ? -4.816 -5.962 16.297 1.00 84.25 161 TRP A C 1
ATOM 1294 O O . TRP A 1 161 ? -4.845 -6.999 16.957 1.00 84.25 161 TRP A O 1
ATOM 1304 N N . LEU A 1 162 ? -4.211 -5.905 15.104 1.00 84.00 162 LEU A N 1
ATOM 1305 C CA . LEU A 1 162 ? -3.578 -7.077 14.492 1.00 84.00 162 LEU A CA 1
ATOM 1306 C C . LEU A 1 162 ? -2.428 -7.609 15.359 1.00 84.00 162 LEU A C 1
ATOM 1308 O O . LEU A 1 162 ? -2.208 -8.821 15.417 1.00 84.00 162 LEU A O 1
ATOM 1312 N N . LEU A 1 163 ? -1.731 -6.700 16.041 1.00 85.81 163 LEU A N 1
ATOM 1313 C CA . LEU A 1 163 ? -0.653 -6.980 16.986 1.00 85.81 163 LEU A CA 1
ATOM 1314 C C . LEU A 1 163 ? -1.145 -7.296 18.410 1.00 85.81 163 LEU A C 1
ATOM 1316 O O . LEU A 1 163 ? -0.315 -7.572 19.271 1.00 85.81 163 LEU A O 1
ATOM 1320 N N . ASP A 1 164 ? -2.462 -7.296 18.642 1.00 86.69 164 ASP A N 1
ATOM 1321 C CA . ASP A 1 164 ? -3.099 -7.551 19.942 1.00 86.69 164 ASP A CA 1
ATOM 1322 C C . ASP A 1 164 ? -2.605 -6.601 21.051 1.00 86.69 164 ASP A C 1
ATOM 1324 O O . ASP A 1 164 ? -2.391 -6.991 22.200 1.00 86.69 164 ASP A O 1
ATOM 1328 N N . LEU A 1 165 ? -2.373 -5.334 20.689 1.00 88.38 165 LEU A N 1
ATOM 1329 C CA . LEU A 1 165 ? -1.871 -4.323 21.613 1.00 88.38 165 LEU A CA 1
ATOM 1330 C C . LEU A 1 165 ? -2.995 -3.766 22.500 1.00 88.38 165 LEU A C 1
ATOM 1332 O O . LEU A 1 165 ? -4.080 -3.452 21.991 1.00 88.38 165 LEU A O 1
ATOM 1336 N N . PRO A 1 166 ? -2.742 -3.557 23.807 1.00 86.75 166 PRO A N 1
ATOM 1337 C CA . PRO A 1 166 ? -3.657 -2.840 24.685 1.00 86.75 166 PRO A CA 1
ATOM 1338 C C . PRO A 1 166 ? -4.000 -1.456 24.130 1.00 86.75 166 PRO A C 1
ATOM 1340 O O . PRO A 1 166 ? -3.129 -0.729 23.662 1.00 86.75 166 PRO A O 1
ATOM 1343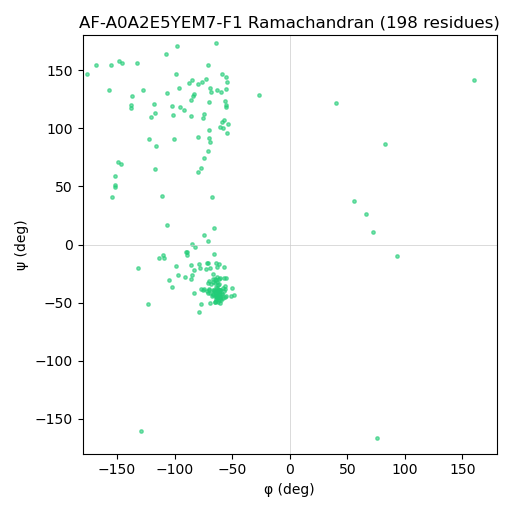 N N . ARG A 1 167 ? -5.269 -1.048 24.244 1.00 79.31 167 ARG A N 1
ATOM 1344 C CA . ARG A 1 167 ? -5.758 0.236 23.709 1.00 79.31 167 ARG A CA 1
ATOM 1345 C C . ARG A 1 167 ? -5.001 1.461 24.242 1.00 79.31 167 ARG A C 1
ATOM 1347 O O . ARG A 1 167 ? -4.895 2.461 23.541 1.00 79.31 167 ARG A O 1
ATOM 1354 N N . ALA A 1 168 ? -4.461 1.376 25.459 1.00 83.94 168 ALA A N 1
ATOM 1355 C CA . ALA A 1 168 ? -3.635 2.429 26.050 1.00 83.94 168 ALA A CA 1
ATOM 1356 C C . ALA A 1 168 ? -2.347 2.702 25.247 1.00 83.94 168 ALA A C 1
ATOM 1358 O O . ALA A 1 168 ? -1.908 3.846 25.191 1.00 83.94 168 ALA A O 1
ATOM 1359 N N . ASP A 1 169 ? -1.810 1.686 24.568 1.00 84.00 169 ASP A N 1
ATOM 1360 C CA . ASP A 1 169 ? -0.539 1.760 23.838 1.00 84.00 169 ASP A CA 1
ATOM 1361 C C . ASP A 1 169 ? -0.733 2.231 22.384 1.00 84.00 169 ASP A C 1
ATOM 1363 O O . ASP A 1 169 ? 0.225 2.481 21.655 1.00 84.00 169 ASP A O 1
ATOM 1367 N N . TRP A 1 170 ? -1.982 2.377 21.922 1.00 81.69 170 TRP A N 1
ATOM 1368 C CA . TRP A 1 170 ? -2.275 2.750 20.533 1.00 81.69 170 TRP A CA 1
ATOM 1369 C C . TRP A 1 170 ? -1.817 4.175 20.208 1.00 81.69 170 TRP A C 1
ATOM 1371 O O . TRP A 1 170 ? -1.439 4.459 19.072 1.00 81.69 170 TRP A O 1
ATOM 1381 N N . ALA A 1 171 ? -1.812 5.068 21.203 1.00 73.19 171 ALA A N 1
ATOM 1382 C CA . ALA A 1 171 ? -1.316 6.432 21.045 1.00 73.19 171 ALA A CA 1
ATOM 1383 C C . ALA A 1 171 ? 0.195 6.476 20.753 1.00 73.19 171 ALA A C 1
ATOM 1385 O O . ALA A 1 171 ? 0.644 7.365 20.028 1.00 73.19 171 ALA A O 1
ATOM 1386 N N . ASP A 1 172 ? 0.955 5.495 21.248 1.00 73.50 172 ASP A N 1
ATOM 1387 C CA . ASP A 1 172 ? 2.410 5.418 21.083 1.00 73.50 172 ASP A CA 1
ATOM 1388 C C . ASP A 1 172 ? 2.819 4.906 19.693 1.00 73.50 172 ASP A C 1
ATOM 1390 O O . ASP A 1 172 ? 3.923 5.183 19.223 1.00 73.50 172 ASP A O 1
ATOM 1394 N N . LEU A 1 173 ? 1.910 4.229 18.978 1.00 70.12 173 LEU A N 1
ATOM 1395 C CA . LEU A 1 173 ? 2.106 3.846 17.572 1.00 70.12 173 LEU A CA 1
ATOM 1396 C C . LEU A 1 173 ? 2.038 5.036 16.617 1.00 70.12 173 LEU A C 1
ATOM 1398 O O . LEU A 1 173 ? 2.461 4.926 15.462 1.00 70.12 173 LEU A O 1
ATOM 1402 N N . ARG A 1 174 ? 1.512 6.177 17.075 1.00 65.50 174 ARG A N 1
ATOM 1403 C CA . ARG A 1 174 ? 1.514 7.422 16.314 1.00 65.50 174 ARG A CA 1
ATOM 1404 C C . ARG A 1 174 ? 2.924 8.002 16.328 1.00 65.50 174 ARG A C 1
ATOM 1406 O O . ARG A 1 174 ? 3.207 8.992 16.998 1.00 65.50 174 ARG A O 1
ATOM 1413 N N . ILE A 1 175 ? 3.814 7.383 15.557 1.00 56.75 175 ILE A N 1
ATOM 1414 C CA . ILE A 1 175 ? 5.108 7.966 15.224 1.00 56.75 175 ILE A CA 1
ATOM 1415 C C . ILE A 1 175 ? 4.792 9.326 14.593 1.00 56.75 175 ILE A C 1
ATOM 1417 O O . ILE A 1 175 ? 4.060 9.363 13.597 1.00 56.75 175 ILE A O 1
ATOM 1421 N N . PRO A 1 176 ? 5.264 10.452 15.160 1.00 50.22 176 PRO A N 1
ATOM 1422 C CA . PRO A 1 176 ? 5.036 11.742 14.538 1.00 50.22 176 PRO A CA 1
ATOM 1423 C C . PRO A 1 176 ? 5.603 11.656 13.126 1.00 50.22 176 PRO A C 1
ATOM 1425 O O . PRO A 1 176 ? 6.777 11.313 12.955 1.00 50.22 176 PRO A O 1
ATOM 1428 N N . ILE A 1 177 ? 4.769 11.935 12.118 1.00 42.53 177 ILE A N 1
ATOM 1429 C CA . ILE A 1 177 ? 5.247 12.142 10.754 1.00 42.53 177 ILE A CA 1
ATOM 1430 C C . ILE A 1 177 ? 6.225 13.294 10.888 1.00 42.53 177 ILE A C 1
ATOM 1432 O O . ILE A 1 177 ? 5.829 14.450 11.036 1.00 42.53 177 ILE A O 1
ATOM 1436 N N . ARG A 1 178 ? 7.519 12.980 10.929 1.00 38.00 178 ARG A N 1
ATOM 1437 C CA . ARG A 1 178 ? 8.553 13.991 10.881 1.00 38.00 178 ARG A CA 1
ATOM 1438 C C . ARG A 1 178 ? 8.455 14.526 9.465 1.00 38.00 178 ARG A C 1
ATOM 1440 O O . ARG A 1 178 ? 9.083 13.987 8.560 1.00 38.00 178 ARG A O 1
ATOM 1447 N N . THR A 1 179 ? 7.611 15.536 9.261 1.00 34.06 179 THR A N 1
ATOM 1448 C CA . THR A 1 179 ? 7.678 16.382 8.080 1.00 34.06 179 THR A CA 1
ATOM 1449 C C . THR A 1 179 ? 9.113 16.866 8.077 1.00 34.06 179 THR A C 1
ATOM 1451 O O . THR A 1 179 ? 9.504 17.646 8.950 1.00 34.06 179 THR A O 1
ATOM 1454 N N . SER A 1 180 ? 9.949 16.296 7.209 1.00 28.56 180 SER A N 1
ATOM 1455 C CA . SER A 1 180 ? 11.292 16.819 7.039 1.00 28.56 180 SER A CA 1
ATOM 1456 C C . SER A 1 180 ? 11.091 18.289 6.692 1.00 28.56 180 SER A C 1
ATOM 1458 O O . SER A 1 180 ? 10.444 18.557 5.676 1.00 28.56 180 SER A O 1
ATOM 1460 N N . PRO A 1 181 ? 11.585 19.255 7.489 1.00 32.66 181 PRO A N 1
ATOM 1461 C CA . PRO A 1 181 ? 11.758 20.576 6.927 1.00 32.66 181 PRO A CA 1
ATOM 1462 C C . PRO A 1 181 ? 12.630 20.363 5.688 1.00 32.66 181 PRO A C 1
ATOM 1464 O O . PRO A 1 181 ? 13.559 19.547 5.716 1.00 32.66 181 PRO A O 1
ATOM 1467 N N . SER A 1 182 ? 12.232 20.990 4.584 1.00 34.19 182 SER A N 1
ATOM 1468 C CA . SER A 1 182 ? 12.974 21.053 3.326 1.00 34.19 182 SER A CA 1
ATOM 1469 C C . SER A 1 182 ? 14.474 20.909 3.564 1.00 34.19 182 SER A C 1
ATOM 1471 O O . SER A 1 182 ? 15.023 21.624 4.409 1.00 34.19 182 SER A O 1
ATOM 1473 N N . VAL A 1 183 ? 15.122 19.999 2.838 1.00 35.56 183 VAL A N 1
ATOM 1474 C CA . VAL A 1 183 ? 16.577 19.846 2.839 1.00 35.56 183 VAL A CA 1
ATOM 1475 C C . VAL A 1 183 ? 17.204 21.202 2.498 1.00 35.56 183 VAL A C 1
ATOM 1477 O O . VAL A 1 183 ? 17.329 21.584 1.341 1.00 35.56 183 VAL A O 1
ATOM 1480 N N . SER A 1 184 ? 17.577 21.951 3.533 1.00 30.44 184 SER A N 1
ATOM 1481 C CA . SER A 1 184 ? 18.584 22.997 3.458 1.00 30.44 184 SER A CA 1
ATOM 1482 C C . SER A 1 184 ? 19.930 22.303 3.615 1.00 30.44 184 SER A C 1
ATOM 1484 O O . SER A 1 184 ? 20.132 21.523 4.546 1.00 30.44 184 SER A O 1
ATOM 14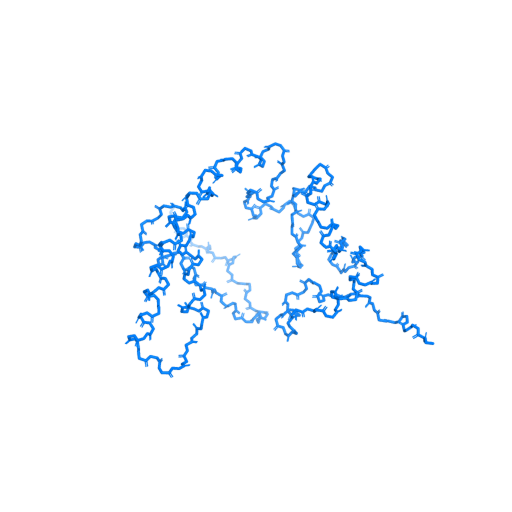86 N N . ALA A 1 185 ? 20.834 22.575 2.680 1.00 33.00 185 ALA A N 1
ATOM 1487 C CA . ALA A 1 185 ? 22.075 21.858 2.401 1.00 33.00 185 ALA A CA 1
ATOM 1488 C C . ALA A 1 185 ? 23.181 21.947 3.483 1.00 33.00 185 ALA A C 1
ATOM 1490 O O . ALA A 1 185 ? 24.355 22.100 3.155 1.00 33.00 185 ALA A O 1
ATOM 1491 N N . SER A 1 186 ? 22.869 21.867 4.778 1.00 33.28 186 SER A N 1
ATOM 1492 C CA . SER A 1 186 ? 23.869 22.174 5.810 1.00 33.28 186 SER A CA 1
ATOM 1493 C C . SER A 1 186 ? 23.667 21.503 7.170 1.00 33.28 186 SER A C 1
ATOM 1495 O O . SER A 1 186 ? 23.934 22.113 8.204 1.00 33.28 186 SER A O 1
ATOM 1497 N N . THR A 1 187 ? 23.271 20.226 7.233 1.00 29.06 187 THR A N 1
ATOM 1498 C CA . THR A 1 187 ? 23.362 19.482 8.510 1.00 29.06 187 THR A CA 1
ATOM 1499 C C . THR A 1 187 ? 23.668 17.991 8.331 1.00 29.06 187 THR A C 1
ATOM 1501 O O . THR A 1 187 ? 22.863 17.126 8.650 1.00 29.06 187 THR A O 1
ATOM 1504 N N . ILE A 1 188 ? 24.888 17.679 7.883 1.00 31.78 188 ILE A N 1
ATOM 1505 C CA . ILE A 1 188 ? 25.583 16.455 8.311 1.00 31.78 188 ILE A CA 1
ATOM 1506 C C . ILE A 1 188 ? 26.586 16.894 9.378 1.00 31.78 188 ILE A C 1
ATOM 1508 O O . ILE A 1 188 ? 27.699 17.310 9.069 1.00 31.78 188 ILE A O 1
ATOM 1512 N N . ALA A 1 189 ? 26.167 16.871 10.642 1.00 33.22 189 ALA A N 1
ATOM 1513 C CA . ALA A 1 189 ? 27.032 17.209 11.769 1.00 33.22 189 ALA A CA 1
ATOM 1514 C C . ALA A 1 189 ? 26.599 16.483 13.050 1.00 33.22 189 ALA A C 1
ATOM 1516 O O . ALA A 1 189 ? 26.428 17.106 14.091 1.00 33.22 189 ALA A O 1
ATOM 1517 N N . TRP A 1 190 ? 26.419 15.160 12.997 1.00 30.95 190 TRP A N 1
ATOM 1518 C CA . TRP A 1 190 ? 26.403 14.367 14.231 1.00 30.95 190 TRP A CA 1
ATOM 1519 C C . TRP A 1 190 ? 26.868 12.923 14.029 1.00 30.95 190 TRP A C 1
ATOM 1521 O O . TRP A 1 190 ? 26.156 11.961 14.279 1.00 30.95 190 TRP A O 1
ATOM 1531 N N . ALA A 1 191 ? 28.100 12.776 13.546 1.00 31.41 191 ALA A N 1
ATOM 1532 C CA . ALA A 1 191 ? 28.875 11.543 13.687 1.00 31.41 191 ALA A CA 1
ATOM 1533 C C . ALA A 1 191 ? 30.374 11.870 13.693 1.00 31.41 191 ALA A C 1
ATOM 1535 O O . ALA A 1 191 ? 31.164 11.321 12.931 1.00 31.41 191 ALA A O 1
ATOM 1536 N N . ARG A 1 192 ? 30.781 12.835 14.523 1.00 30.53 192 ARG A N 1
ATOM 1537 C CA . ARG A 1 192 ? 32.184 13.027 14.891 1.00 30.53 192 ARG A CA 1
ATOM 1538 C C . ARG A 1 192 ? 32.265 13.775 16.216 1.00 30.53 192 ARG A C 1
ATOM 1540 O O . ARG A 1 192 ? 31.651 14.823 16.385 1.00 30.53 192 ARG A O 1
ATOM 1547 N N . THR A 1 193 ? 33.112 13.241 17.092 1.00 28.94 193 THR A N 1
ATOM 1548 C CA . THR A 1 193 ? 33.623 13.813 18.350 1.00 28.94 193 THR A CA 1
ATOM 1549 C C . THR A 1 193 ? 32.745 13.691 19.602 1.00 28.94 193 THR A C 1
ATOM 1551 O O . THR A 1 193 ? 32.112 14.637 20.046 1.00 28.94 193 THR A O 1
ATOM 1554 N N . SER A 1 194 ? 32.892 12.562 20.295 1.00 30.44 194 SER A N 1
ATOM 1555 C CA . SER A 1 194 ? 33.208 12.595 21.727 1.00 30.44 194 SER A CA 1
ATOM 1556 C C . SER A 1 194 ? 34.515 11.824 21.955 1.00 30.44 194 SER A C 1
ATOM 1558 O O . SER A 1 194 ? 34.558 10.609 22.120 1.00 30.44 194 SER A O 1
ATOM 1560 N N . ARG A 1 195 ? 35.632 12.554 21.892 1.00 33.16 195 ARG A N 1
ATOM 1561 C CA . ARG A 1 195 ? 36.909 12.152 22.492 1.00 33.16 195 ARG A CA 1
ATOM 1562 C C . ARG A 1 195 ? 37.250 13.200 23.538 1.00 33.16 195 ARG A C 1
ATOM 1564 O O . ARG A 1 195 ? 37.389 14.359 23.165 1.00 33.16 195 ARG A O 1
ATOM 1571 N N . ALA A 1 196 ? 37.389 12.765 24.785 1.00 30.89 196 ALA A N 1
ATOM 1572 C CA . ALA A 1 196 ? 38.312 13.244 25.824 1.00 30.89 196 ALA A CA 1
ATOM 1573 C C . ALA A 1 196 ? 37.753 12.798 27.183 1.00 30.89 196 ALA A C 1
ATOM 1575 O O . ALA A 1 196 ? 36.551 12.882 27.390 1.00 30.89 196 ALA A O 1
ATOM 1576 N N . SER A 1 197 ? 38.507 12.369 28.186 1.00 32.62 197 SER A N 1
ATOM 1577 C CA . SER A 1 197 ? 39.905 11.966 28.344 1.00 32.62 197 SER A CA 1
ATOM 1578 C C . SER A 1 197 ? 40.023 11.485 29.799 1.00 32.62 197 SER A C 1
ATOM 1580 O O . SER A 1 197 ? 39.358 12.028 30.672 1.00 32.62 197 SER A O 1
ATOM 1582 N N . SER A 1 198 ? 40.893 10.496 30.011 1.00 30.03 198 SER A N 1
ATOM 1583 C CA . SER A 1 198 ? 41.695 10.207 31.215 1.00 30.03 198 SER A CA 1
ATOM 1584 C C . SER A 1 198 ? 41.106 10.356 32.629 1.00 30.03 198 SER A C 1
ATOM 1586 O O . SER A 1 198 ? 40.895 11.466 33.112 1.00 30.03 198 SER A O 1
ATOM 1588 N N . CYS A 1 199 ? 41.139 9.247 33.371 1.00 28.39 199 CYS A N 1
ATOM 1589 C CA . CYS A 1 199 ? 41.578 9.231 34.767 1.00 28.39 199 CYS A CA 1
ATOM 1590 C C . CYS A 1 199 ? 42.458 7.991 35.003 1.00 28.39 199 CYS A C 1
ATOM 1592 O O . CYS A 1 199 ? 41.960 6.878 34.875 1.00 28.39 199 CYS A O 1
ATOM 1594 N N . VAL A 1 200 ? 43.722 8.279 35.348 1.00 36.47 200 VAL A N 1
ATOM 1595 C CA . VAL A 1 200 ? 44.776 7.470 36.006 1.00 36.47 200 VAL A CA 1
ATOM 1596 C C . VAL A 1 200 ? 45.235 6.183 35.321 1.00 36.47 200 VAL A C 1
ATOM 1598 O O . VAL A 1 200 ? 44.480 5.193 35.291 1.00 36.47 200 VAL A O 1
#